Protein AF-A0A416JU35-F1 (afdb_monomer_lite)

Radius of gyration: 21.74 Å; chains: 1; bounding box: 44×46×67 Å

Foldseek 3Di:
DFFDKDWDWDADPVRWIWIWIDTPPDIDIDIDPDDDDDDAAAQCLQAADQADDDPRLLLRLQVLLVVLLCCCVPVHPVSFDPLSVLSVLLCLQLLRYCVQRNNDDPVPDDDDPCSLHHDPSNLVSLLVLCVVLVNVVLNVLSVVCVVPSDSVSSNVSNVVCFWPSCVSSSVSSSVSSNVRRVVHHHDDADPVLNVVLVVQVVVVVVVCVVCVVVVKDKGKHWHDADRPDGDPTFIKIKIWIWDDDDTGTDTDIDMDTDD

Secondary structure (DSSP, 8-state):
----EEEEEEE-TTS-EEEEEEETTEEEEEEES-----------TTB----S-S-HHHHHHHHHHHHHHHHHHHH-GGGS-HHHHHHHGGGG-TTTSTTT---S-GGGPPP-S-TT---HHHHHHHHHHHHHTT-HHHHHHHHHHHHS--HHHHHHHHHHHTBGGGHHHHHHHHHHHHHHHTTSPPP---HHHHHHHHHHHHHHHHHHHHHHHTT--EEEEEE---SSS--SPPPEEEEEEEE--SSB-EEEEEEEE--

Structure (mmCIF, N/CA/C/O backbone):
data_AF-A0A416JU35-F1
#
_entry.id   AF-A0A416JU35-F1
#
loop_
_atom_site.group_PDB
_atom_site.id
_atom_site.type_symbol
_atom_site.label_atom_id
_atom_site.label_alt_id
_atom_site.label_comp_id
_atom_site.label_asym_id
_atom_site.label_entity_id
_atom_site.label_seq_id
_atom_site.pdbx_PDB_ins_code
_atom_site.Cartn_x
_atom_site.Cartn_y
_atom_site.Cartn_z
_atom_site.occupancy
_atom_site.B_iso_or_equiv
_atom_site.auth_seq_id
_atom_site.auth_comp_id
_atom_site.auth_asym_id
_atom_site.auth_atom_id
_atom_site.pdbx_PDB_model_num
ATOM 1 N N . MET A 1 1 ? -3.090 4.104 -46.174 1.00 47.22 1 MET A N 1
ATOM 2 C CA . MET A 1 1 ? -3.342 3.230 -45.007 1.00 47.22 1 MET A CA 1
ATOM 3 C C . MET A 1 1 ? -2.023 3.055 -44.269 1.00 47.22 1 MET A C 1
ATOM 5 O O . MET A 1 1 ? -1.081 2.590 -44.891 1.00 47.22 1 MET A O 1
ATOM 9 N N . ARG A 1 2 ? -1.888 3.491 -43.009 1.00 55.59 2 ARG A N 1
ATOM 10 C CA . ARG A 1 2 ? -0.672 3.193 -42.228 1.00 55.59 2 ARG A CA 1
ATOM 11 C C . ARG A 1 2 ? -0.774 1.739 -41.764 1.00 55.59 2 ARG A C 1
ATOM 13 O O . ARG A 1 2 ? -1.691 1.415 -41.014 1.00 55.59 2 ARG A O 1
ATOM 20 N N . GLY A 1 3 ? 0.096 0.869 -42.277 1.00 62.69 3 GLY A N 1
ATOM 21 C CA . GLY A 1 3 ? 0.156 -0.536 -41.871 1.00 62.69 3 GLY A CA 1
ATOM 22 C C . GLY A 1 3 ? 0.392 -0.655 -40.365 1.00 62.69 3 GLY A C 1
ATOM 23 O O . GLY A 1 3 ? 1.102 0.160 -39.777 1.00 62.69 3 GLY A O 1
ATOM 24 N N . ARG A 1 4 ? -0.237 -1.646 -39.728 1.00 78.00 4 ARG A N 1
ATOM 25 C CA . ARG A 1 4 ? -0.081 -1.912 -38.294 1.00 78.00 4 ARG A CA 1
ATOM 26 C C . ARG A 1 4 ? 1.364 -2.332 -38.021 1.00 78.00 4 ARG A C 1
ATOM 28 O O . ARG A 1 4 ? 1.772 -3.393 -38.484 1.00 78.00 4 ARG A O 1
ATOM 35 N N . THR A 1 5 ? 2.108 -1.525 -37.269 1.00 86.44 5 THR A N 1
ATOM 36 C CA . THR A 1 5 ? 3.457 -1.893 -36.826 1.00 86.44 5 THR A CA 1
ATOM 37 C C . THR A 1 5 ? 3.369 -2.971 -35.745 1.00 86.44 5 THR A C 1
ATOM 39 O O . THR A 1 5 ? 2.560 -2.853 -34.821 1.00 86.44 5 THR A O 1
ATOM 42 N N . ARG A 1 6 ? 4.175 -4.029 -35.857 1.00 88.00 6 ARG A N 1
ATOM 43 C CA . ARG A 1 6 ? 4.347 -5.056 -34.817 1.00 88.00 6 ARG A CA 1
ATOM 44 C C . ARG A 1 6 ? 5.828 -5.185 -34.493 1.00 88.00 6 ARG A C 1
ATOM 46 O O . ARG A 1 6 ? 6.627 -5.279 -35.417 1.00 88.00 6 ARG A O 1
ATOM 53 N N . CYS A 1 7 ? 6.163 -5.218 -33.208 1.00 90.44 7 CYS A N 1
ATOM 54 C CA . CYS A 1 7 ? 7.529 -5.406 -32.731 1.00 90.44 7 CYS A CA 1
ATOM 55 C C . CYS A 1 7 ? 7.601 -6.683 -31.890 1.00 90.44 7 CYS A C 1
ATOM 57 O O . CYS A 1 7 ? 6.716 -6.915 -31.066 1.00 90.44 7 CYS A O 1
ATOM 59 N N . LEU A 1 8 ? 8.645 -7.482 -32.092 1.00 90.19 8 LEU A N 1
ATOM 60 C CA . LEU A 1 8 ? 8.949 -8.683 -31.319 1.00 90.19 8 LEU A CA 1
ATOM 61 C C . LEU A 1 8 ? 10.416 -8.628 -30.898 1.00 90.19 8 LEU A C 1
ATOM 63 O O . LEU A 1 8 ? 11.281 -8.490 -31.757 1.00 90.19 8 LEU A O 1
ATOM 67 N N . LEU A 1 9 ? 10.684 -8.755 -29.600 1.00 89.00 9 LEU A N 1
ATOM 68 C CA . LEU A 1 9 ? 12.019 -9.056 -29.092 1.00 89.00 9 LEU A CA 1
ATOM 69 C C . LEU A 1 9 ? 12.092 -10.569 -28.869 1.00 89.00 9 LEU A C 1
ATOM 71 O O . LEU A 1 9 ? 11.259 -11.117 -28.149 1.00 89.00 9 LEU A O 1
ATOM 75 N N . THR A 1 10 ? 13.039 -11.236 -29.517 1.00 88.56 10 THR A N 1
ATOM 76 C CA . THR A 1 10 ? 13.248 -12.686 -29.415 1.00 88.56 10 THR A CA 1
ATOM 77 C C . THR A 1 10 ? 14.721 -12.985 -29.191 1.00 88.56 10 THR A C 1
ATOM 79 O O . THR A 1 10 ? 15.577 -12.158 -29.498 1.00 88.56 10 THR A O 1
ATOM 82 N N . GLN A 1 11 ? 15.010 -14.177 -28.690 1.00 86.19 11 GLN A N 1
ATOM 83 C CA . GLN A 1 11 ? 16.353 -14.738 -28.638 1.00 86.19 11 GLN A CA 1
ATOM 84 C C . GLN A 1 11 ? 16.405 -15.939 -29.590 1.00 86.19 11 GLN A C 1
ATOM 86 O O . GLN A 1 11 ? 15.441 -16.706 -29.642 1.00 86.19 11 GLN A O 1
ATOM 91 N N . ASP A 1 12 ? 17.456 -16.050 -30.404 1.00 80.81 12 ASP A N 1
ATOM 92 C CA . ASP A 1 12 ? 17.665 -17.209 -31.280 1.00 80.81 12 ASP A CA 1
ATOM 93 C C . ASP A 1 12 ? 18.360 -18.372 -30.544 1.00 80.81 12 ASP A C 1
ATOM 95 O O . ASP A 1 12 ? 18.759 -18.255 -29.386 1.00 80.81 12 ASP A O 1
ATOM 99 N N . GLU A 1 13 ? 18.507 -19.512 -31.225 1.00 77.12 13 GLU A N 1
ATOM 100 C CA . GLU A 1 13 ? 19.155 -20.719 -30.681 1.00 77.12 13 GLU A CA 1
ATOM 101 C C . GLU A 1 13 ? 20.650 -20.529 -30.352 1.00 77.12 13 GLU A C 1
ATOM 103 O O . GLU A 1 13 ? 21.231 -21.362 -29.664 1.00 77.12 13 GLU A O 1
ATOM 108 N N . ASN A 1 14 ? 21.273 -19.442 -30.823 1.00 78.44 14 ASN A N 1
ATOM 109 C CA . ASN A 1 14 ? 22.664 -19.079 -30.538 1.00 78.44 14 ASN A CA 1
ATOM 110 C C . ASN A 1 14 ? 22.756 -17.958 -29.489 1.00 78.44 14 ASN A C 1
ATOM 112 O O . ASN A 1 14 ? 23.745 -17.228 -29.460 1.00 78.44 14 ASN A O 1
ATOM 116 N N . GLU A 1 15 ? 21.707 -17.783 -28.680 1.00 78.06 15 GLU A N 1
ATOM 117 C CA . GLU A 1 15 ? 21.587 -16.755 -27.642 1.00 78.06 15 GLU A CA 1
ATOM 118 C C . GLU A 1 15 ? 21.633 -15.304 -28.150 1.00 78.06 15 GLU A C 1
ATOM 120 O O . GLU A 1 15 ? 21.708 -14.374 -27.346 1.00 78.06 15 GLU A O 1
ATOM 125 N N . ARG A 1 16 ? 21.512 -15.066 -29.464 1.00 82.75 16 ARG A N 1
ATOM 126 C CA . ARG A 1 16 ? 21.512 -13.709 -30.024 1.00 82.75 16 ARG A CA 1
ATOM 127 C C . ARG A 1 16 ? 20.128 -13.098 -29.917 1.00 82.75 16 ARG A C 1
ATOM 129 O O . ARG A 1 16 ? 19.138 -13.671 -30.380 1.00 82.75 16 ARG A O 1
ATOM 136 N N . TYR A 1 17 ? 20.059 -11.896 -29.362 1.00 89.00 17 TYR A N 1
ATOM 137 C CA . TYR A 1 17 ? 18.809 -11.154 -29.273 1.00 89.00 17 TYR A CA 1
ATOM 138 C C . TYR A 1 17 ? 18.512 -10.442 -30.591 1.00 89.00 17 TYR A C 1
ATOM 140 O O . TYR A 1 17 ? 19.392 -9.840 -31.205 1.00 89.00 17 TYR A O 1
ATOM 148 N N . ALA A 1 18 ? 17.253 -10.473 -31.016 1.00 90.75 18 ALA A N 1
ATOM 149 C CA . ALA A 1 18 ? 16.785 -9.780 -32.204 1.00 90.75 18 ALA A CA 1
ATOM 150 C C . ALA A 1 18 ? 15.495 -9.005 -31.919 1.00 90.75 18 ALA A C 1
ATOM 152 O O . ALA A 1 18 ? 14.523 -9.560 -31.404 1.00 90.75 18 ALA A O 1
ATOM 153 N N . LEU A 1 19 ? 15.467 -7.727 -32.302 1.00 92.62 19 LEU A N 1
ATOM 154 C CA . LEU A 1 19 ? 14.247 -6.929 -32.397 1.00 92.62 19 LEU A CA 1
ATOM 155 C C . LEU A 1 19 ? 13.764 -6.949 -33.846 1.00 92.62 19 LEU A C 1
ATOM 157 O O . LEU A 1 19 ? 14.407 -6.387 -34.733 1.00 92.62 19 LEU A O 1
ATOM 161 N N . ILE A 1 20 ? 12.615 -7.577 -34.075 1.00 92.38 20 ILE A N 1
ATOM 162 C CA . ILE A 1 20 ? 11.976 -7.683 -35.386 1.00 92.38 20 ILE A CA 1
ATOM 163 C C . ILE A 1 20 ? 10.798 -6.712 -35.431 1.00 92.38 20 ILE A C 1
ATOM 165 O O . ILE A 1 20 ? 9.868 -6.808 -34.628 1.00 92.38 20 ILE A O 1
ATOM 169 N N . VAL A 1 21 ? 10.824 -5.784 -36.385 1.00 93.75 21 VAL A N 1
ATOM 170 C CA . VAL A 1 21 ? 9.780 -4.783 -36.615 1.00 93.75 21 VAL A CA 1
ATOM 171 C C . VAL A 1 21 ? 9.140 -5.024 -37.978 1.00 93.75 21 VAL A C 1
ATOM 173 O O . VAL A 1 21 ? 9.779 -4.869 -39.016 1.00 93.75 21 VAL A O 1
ATOM 176 N N . HIS A 1 22 ? 7.854 -5.370 -37.975 1.00 92.12 22 HIS A N 1
ATOM 177 C CA . HIS A 1 22 ? 7.034 -5.506 -39.177 1.00 92.12 22 HIS A CA 1
ATOM 178 C C . HIS A 1 22 ? 6.201 -4.244 -39.400 1.00 92.12 22 HIS A C 1
ATOM 180 O O . HIS A 1 22 ? 5.503 -3.801 -38.484 1.00 92.12 22 HIS A O 1
ATOM 186 N N . GLN A 1 23 ? 6.199 -3.709 -40.623 1.00 90.69 23 GLN A N 1
ATOM 187 C CA . GLN A 1 23 ? 5.311 -2.626 -41.046 1.00 90.69 23 GLN A CA 1
ATOM 188 C C . GLN A 1 23 ? 4.766 -2.896 -42.456 1.00 90.69 23 GLN A C 1
ATOM 190 O O . GLN A 1 23 ? 5.396 -2.568 -43.458 1.00 90.69 23 GLN A O 1
ATOM 195 N N . GLY A 1 24 ? 3.562 -3.474 -42.533 1.00 87.62 24 GLY A N 1
ATOM 196 C CA . GLY A 1 24 ? 3.029 -3.982 -43.803 1.00 87.62 24 GLY A CA 1
ATOM 197 C C . GLY A 1 24 ? 3.897 -5.133 -44.313 1.00 87.62 24 GLY A C 1
ATOM 198 O O . GLY A 1 24 ? 4.164 -6.061 -43.553 1.00 87.62 24 GLY A O 1
ATOM 199 N N . ASP A 1 25 ? 4.366 -5.029 -45.554 1.00 89.06 25 ASP A N 1
ATOM 200 C CA . ASP A 1 25 ? 5.250 -6.022 -46.181 1.00 89.06 25 ASP A CA 1
ATOM 201 C C . ASP A 1 25 ? 6.742 -5.782 -45.874 1.00 89.06 25 ASP A C 1
ATOM 203 O O . ASP A 1 25 ? 7.595 -6.590 -46.238 1.00 89.06 25 ASP A O 1
ATOM 207 N N . SER A 1 26 ? 7.074 -4.684 -45.187 1.00 90.31 26 SER A N 1
ATOM 208 C CA . SER A 1 26 ? 8.447 -4.356 -44.796 1.00 90.31 26 SER A CA 1
ATOM 209 C C . SER A 1 26 ? 8.812 -4.987 -43.453 1.00 90.31 26 SER A C 1
ATOM 211 O O . SER A 1 26 ? 8.037 -4.917 -42.493 1.00 90.31 26 SER A O 1
ATOM 213 N N . VAL A 1 27 ? 10.027 -5.534 -43.364 1.00 92.44 27 VAL A N 1
ATOM 214 C CA . VAL A 1 27 ? 10.602 -6.103 -42.136 1.00 92.44 27 VAL A CA 1
ATOM 215 C C . VAL A 1 27 ? 11.971 -5.487 -41.877 1.00 92.44 27 VAL A C 1
ATOM 217 O O . VAL A 1 27 ? 12.811 -5.439 -42.773 1.00 92.44 27 VAL A O 1
ATOM 220 N N . VAL A 1 28 ? 12.194 -5.029 -40.646 1.00 93.75 28 VAL A N 1
ATOM 221 C CA . VAL A 1 28 ? 13.505 -4.608 -40.143 1.00 93.75 28 VAL A CA 1
ATOM 222 C C . VAL A 1 28 ? 13.868 -5.502 -38.969 1.00 93.75 28 VAL A C 1
ATOM 224 O O . VAL A 1 28 ? 13.092 -5.611 -38.022 1.00 93.75 28 VAL A O 1
ATOM 227 N N . THR A 1 29 ? 15.052 -6.104 -39.015 1.00 92.00 29 THR A N 1
ATOM 228 C CA . THR A 1 29 ? 15.591 -6.910 -37.917 1.00 92.00 29 THR A CA 1
ATOM 229 C C . THR A 1 29 ? 16.872 -6.265 -37.414 1.00 92.00 29 THR A C 1
ATOM 231 O O . THR A 1 29 ? 17.808 -6.065 -38.186 1.00 92.00 29 THR A O 1
ATOM 234 N N . LEU A 1 30 ? 16.909 -5.941 -36.124 1.00 91.31 30 LEU A N 1
ATOM 235 C CA . LEU A 1 30 ? 18.108 -5.491 -35.425 1.00 91.31 30 LEU A CA 1
ATOM 236 C C . LEU A 1 30 ? 18.600 -6.631 -34.544 1.00 91.31 30 LEU A C 1
ATOM 238 O O . LEU A 1 30 ? 17.848 -7.100 -33.694 1.00 91.31 30 LEU A O 1
ATOM 242 N N . PHE A 1 31 ? 19.838 -7.067 -34.750 1.00 90.00 31 PHE A N 1
ATOM 243 C CA . PHE A 1 31 ? 20.500 -8.024 -33.869 1.00 90.00 31 PHE A CA 1
ATOM 244 C C . PHE A 1 31 ? 21.311 -7.267 -32.822 1.00 90.00 31 PHE A C 1
ATOM 246 O O . PHE A 1 31 ? 21.966 -6.276 -33.147 1.00 90.00 31 PHE A O 1
ATOM 253 N N . PHE A 1 32 ? 21.273 -7.747 -31.587 1.00 88.56 32 PHE A N 1
ATOM 254 C CA . PHE A 1 32 ? 22.077 -7.235 -30.488 1.00 88.56 32 PHE A CA 1
ATOM 255 C C . PHE A 1 32 ? 23.124 -8.278 -30.119 1.00 88.56 32 PHE A C 1
ATOM 257 O O . PHE A 1 32 ? 22.817 -9.469 -30.045 1.00 88.56 32 PHE A O 1
ATOM 264 N N . GLU A 1 33 ? 24.354 -7.820 -29.900 1.00 84.25 33 GLU A N 1
ATOM 265 C CA . GLU A 1 33 ? 25.428 -8.665 -29.368 1.00 84.25 33 GLU A CA 1
ATOM 266 C C . GLU A 1 33 ? 25.158 -9.032 -27.906 1.00 84.25 33 GLU A C 1
ATOM 268 O O . GLU A 1 33 ? 25.381 -10.170 -27.513 1.00 84.25 33 GLU A O 1
ATOM 273 N N . ASP A 1 34 ? 24.626 -8.082 -27.132 1.00 82.75 34 ASP A N 1
ATOM 274 C CA . ASP A 1 34 ? 24.254 -8.260 -25.732 1.00 82.75 34 ASP A CA 1
ATOM 275 C C . ASP A 1 34 ? 23.006 -7.427 -25.402 1.00 82.75 34 ASP A C 1
ATOM 277 O O . ASP A 1 34 ? 22.752 -6.382 -26.016 1.00 82.75 34 ASP A O 1
ATOM 281 N N . LEU A 1 35 ? 22.216 -7.898 -24.439 1.00 84.88 35 LEU A N 1
ATOM 282 C CA . LEU A 1 35 ? 21.027 -7.221 -23.940 1.00 84.88 35 LEU A CA 1
ATOM 283 C C . LEU A 1 35 ? 20.957 -7.355 -22.420 1.00 84.88 35 LEU A C 1
ATOM 285 O O . LEU A 1 35 ? 20.688 -8.426 -21.879 1.00 84.88 35 LEU A O 1
ATOM 289 N N . THR A 1 36 ? 21.117 -6.226 -21.735 1.00 81.88 36 THR A N 1
ATOM 290 C CA . THR A 1 36 ? 21.027 -6.155 -20.275 1.00 81.88 36 THR A CA 1
ATOM 291 C C . THR A 1 36 ? 19.672 -5.604 -19.857 1.00 81.88 36 THR A C 1
ATOM 293 O O . THR A 1 36 ? 19.262 -4.527 -20.293 1.00 81.88 36 THR A O 1
ATOM 296 N N . LEU A 1 37 ? 18.977 -6.324 -18.974 1.00 81.56 37 LEU A N 1
ATOM 297 C CA . LEU A 1 37 ? 17.779 -5.809 -18.318 1.00 81.56 37 LEU A CA 1
ATOM 298 C C . LEU A 1 37 ? 18.177 -4.903 -17.148 1.00 81.56 37 LEU A C 1
ATOM 300 O O . LEU A 1 37 ? 18.717 -5.370 -16.146 1.00 81.56 37 LEU A O 1
ATOM 304 N N . GLU A 1 38 ? 17.842 -3.621 -17.246 1.00 84.56 38 GLU A N 1
ATOM 305 C CA . GLU A 1 38 ? 17.979 -2.664 -16.149 1.00 84.56 38 GLU A CA 1
ATOM 306 C C . GLU A 1 38 ? 16.610 -2.361 -15.535 1.00 84.56 38 GLU A C 1
ATOM 308 O O . GLU A 1 38 ? 15.725 -1.790 -16.175 1.00 84.56 38 GLU A O 1
ATOM 313 N N . ASN A 1 39 ? 16.432 -2.742 -14.269 1.00 85.81 39 ASN A N 1
ATOM 314 C CA . ASN A 1 39 ? 15.211 -2.465 -13.520 1.00 85.81 39 ASN A CA 1
ATOM 315 C C . ASN A 1 39 ? 15.411 -1.263 -12.592 1.00 85.81 39 ASN A C 1
ATOM 317 O O . ASN A 1 39 ? 16.288 -1.268 -11.727 1.00 85.81 39 ASN A O 1
ATOM 321 N N . HIS A 1 40 ? 14.540 -0.262 -12.716 1.00 87.94 40 HIS A N 1
ATOM 322 C CA . HIS A 1 40 ? 14.505 0.890 -11.818 1.00 87.94 40 HIS A CA 1
ATOM 323 C C . HIS A 1 40 ? 13.287 0.811 -10.900 1.00 87.94 40 HIS A C 1
ATOM 325 O O . HIS A 1 40 ? 12.143 0.937 -11.337 1.00 87.94 40 HIS A O 1
ATOM 331 N N . TYR A 1 41 ? 13.541 0.627 -9.607 1.00 91.12 41 TYR A N 1
ATOM 332 C CA . TYR A 1 41 ? 12.507 0.612 -8.577 1.00 91.12 41 TYR A CA 1
ATOM 333 C C . TYR A 1 41 ? 12.431 1.967 -7.884 1.00 91.12 41 TYR A C 1
ATOM 335 O O . TYR A 1 41 ? 13.451 2.610 -7.635 1.00 91.12 41 TYR A O 1
ATOM 343 N N . TYR A 1 42 ? 11.215 2.383 -7.545 1.00 92.00 42 TYR A N 1
ATOM 344 C CA . TYR A 1 42 ? 10.956 3.681 -6.936 1.00 92.00 42 TYR A CA 1
ATOM 345 C C . TYR A 1 42 ? 10.117 3.541 -5.678 1.00 92.00 42 TYR A C 1
ATOM 347 O O . TYR A 1 42 ? 9.347 2.591 -5.534 1.00 92.00 42 TYR A O 1
ATOM 355 N N . ASP A 1 43 ? 10.248 4.526 -4.793 1.00 93.25 43 ASP A N 1
ATOM 356 C CA . ASP A 1 43 ? 9.482 4.588 -3.560 1.00 93.25 43 ASP A CA 1
ATOM 357 C C . ASP A 1 43 ? 7.978 4.701 -3.852 1.00 93.25 43 ASP A C 1
ATOM 359 O O . ASP A 1 43 ? 7.479 5.750 -4.279 1.00 93.25 43 ASP A O 1
ATOM 363 N N . TYR A 1 44 ? 7.257 3.613 -3.581 1.00 92.00 44 TYR A N 1
ATOM 364 C CA . TYR A 1 44 ? 5.810 3.504 -3.736 1.00 92.00 44 TYR A CA 1
ATOM 365 C C . TYR A 1 44 ? 5.045 3.858 -2.450 1.00 92.00 44 TYR A C 1
ATOM 367 O O . TYR A 1 44 ? 3.813 3.828 -2.425 1.00 92.00 44 TYR A O 1
ATOM 375 N N . SER A 1 45 ? 5.742 4.195 -1.361 1.00 88.19 45 SER A N 1
ATOM 376 C CA . SER A 1 45 ? 5.140 4.363 -0.037 1.00 88.19 45 SER A CA 1
ATOM 377 C C . SER A 1 45 ? 4.103 5.482 0.027 1.00 88.19 45 SER A C 1
ATOM 379 O O . SER A 1 45 ? 3.116 5.362 0.761 1.00 88.19 45 SER A O 1
ATOM 381 N N . GLN A 1 46 ? 4.322 6.536 -0.761 1.00 90.38 46 GLN A N 1
ATOM 382 C CA . GLN A 1 46 ? 3.446 7.697 -0.888 1.00 90.38 46 GLN A CA 1
ATOM 383 C C . GLN A 1 46 ? 2.615 7.677 -2.172 1.00 90.38 46 GLN A C 1
ATOM 385 O O . GLN A 1 46 ? 1.904 8.638 -2.437 1.00 90.38 46 GLN A O 1
ATOM 390 N N . ILE A 1 47 ? 2.663 6.609 -2.968 1.00 91.00 47 ILE A N 1
ATOM 391 C CA . ILE A 1 47 ? 1.810 6.505 -4.152 1.00 91.00 47 ILE A CA 1
ATOM 392 C C . ILE A 1 47 ? 0.378 6.210 -3.708 1.00 91.00 47 ILE A C 1
ATOM 394 O O . ILE A 1 47 ? 0.141 5.324 -2.878 1.00 91.00 47 ILE A O 1
ATOM 398 N N . GLY A 1 48 ? -0.588 6.945 -4.258 1.00 89.44 48 GLY A N 1
ATOM 399 C CA . GLY A 1 48 ? -1.991 6.662 -3.991 1.00 89.44 48 GLY A CA 1
ATOM 400 C C . GLY A 1 48 ? -2.973 7.290 -4.970 1.00 89.44 48 GLY A C 1
ATOM 401 O O . GLY A 1 48 ? -2.885 8.477 -5.260 1.00 89.44 48 GLY A O 1
ATOM 402 N N . HIS A 1 49 ? -3.949 6.489 -5.412 1.00 88.38 49 HIS A N 1
ATOM 403 C CA . HIS A 1 49 ? -5.013 6.898 -6.336 1.00 88.38 49 HIS A CA 1
ATOM 404 C C . HIS A 1 49 ? -6.382 6.791 -5.667 1.00 88.38 49 HIS A C 1
ATOM 406 O O . HIS A 1 49 ? -6.695 5.803 -5.000 1.00 88.38 49 HIS A O 1
ATOM 412 N N . PHE A 1 50 ? -7.249 7.778 -5.883 1.00 91.25 50 PHE A N 1
ATOM 413 C CA . PHE A 1 50 ? -8.552 7.882 -5.210 1.00 91.25 50 PHE A CA 1
ATOM 414 C C . PHE A 1 50 ? -9.738 7.646 -6.156 1.00 91.25 50 PHE A C 1
ATOM 416 O O . PHE A 1 50 ? -10.742 8.359 -6.106 1.00 91.25 50 PHE A O 1
ATOM 423 N N . TRP A 1 51 ? -9.633 6.634 -7.023 1.00 89.75 51 TRP A N 1
ATOM 424 C CA . TRP A 1 51 ? -10.652 6.319 -8.037 1.00 89.75 51 TRP A CA 1
ATOM 425 C C . TRP A 1 51 ? -11.958 5.772 -7.449 1.00 89.75 51 TRP A C 1
ATOM 427 O O . TRP A 1 51 ? -13.027 5.947 -8.030 1.00 89.75 51 TRP A O 1
ATOM 437 N N . MET A 1 52 ? -11.885 5.128 -6.284 1.00 93.12 52 MET A N 1
ATOM 438 C CA . MET A 1 52 ? -13.029 4.520 -5.606 1.00 93.12 52 MET A CA 1
ATOM 439 C C . MET A 1 52 ? -13.320 5.254 -4.293 1.00 93.12 52 MET A C 1
ATOM 441 O O . MET A 1 52 ? -12.414 5.519 -3.505 1.00 93.12 52 MET A O 1
ATOM 445 N N . LYS A 1 53 ? -14.596 5.569 -4.038 1.00 91.12 53 LYS A N 1
ATOM 446 C CA . LYS A 1 53 ? -15.022 6.305 -2.836 1.00 91.12 53 LYS A CA 1
ATOM 447 C C . LYS A 1 53 ? -15.186 5.398 -1.613 1.00 91.12 53 LYS A C 1
ATOM 449 O O . LYS A 1 53 ? -15.565 4.226 -1.720 1.00 91.12 53 LYS A O 1
ATOM 454 N N . GLY A 1 54 ? -14.959 5.990 -0.443 1.00 91.25 54 GLY A N 1
ATOM 455 C CA . GLY A 1 54 ? -15.150 5.385 0.867 1.00 91.25 54 GLY A CA 1
ATOM 456 C C . GLY A 1 54 ? -14.010 4.456 1.266 1.00 91.25 54 GLY A C 1
ATOM 457 O O . GLY A 1 54 ? -13.590 3.593 0.493 1.00 91.25 54 GLY A O 1
ATOM 458 N N . TYR A 1 55 ? -13.565 4.597 2.514 1.00 92.06 55 TYR A N 1
ATOM 459 C CA . TYR A 1 55 ? -12.484 3.802 3.105 1.00 92.06 55 TYR A CA 1
ATOM 460 C C . TYR A 1 55 ? -11.166 3.916 2.341 1.00 92.06 55 TYR A C 1
ATOM 462 O O . TYR A 1 55 ? -10.418 2.949 2.201 1.00 92.06 55 TYR A O 1
ATOM 470 N N . GLU A 1 56 ? -10.893 5.122 1.861 1.00 94.19 56 GLU A N 1
ATOM 471 C CA . GLU A 1 56 ? -9.789 5.471 0.983 1.00 94.19 56 GLU A CA 1
ATOM 472 C C . GLU A 1 56 ? -8.458 4.941 1.525 1.00 94.19 56 GLU A C 1
ATOM 474 O O . GLU A 1 56 ? -7.702 4.338 0.779 1.00 94.19 56 GLU A O 1
ATOM 479 N N . TYR A 1 57 ? -8.218 5.046 2.833 1.00 94.44 57 TYR A N 1
ATOM 480 C CA . TYR A 1 57 ? -7.005 4.538 3.481 1.00 94.44 57 TYR A CA 1
ATOM 481 C C . TYR A 1 57 ? -6.818 3.012 3.373 1.00 94.44 57 TYR A C 1
ATOM 483 O O . TYR A 1 57 ? -5.686 2.559 3.237 1.00 94.44 57 TYR A O 1
ATOM 491 N N . LEU A 1 58 ? -7.891 2.206 3.412 1.00 97.00 58 LEU A N 1
ATOM 492 C CA . LEU A 1 58 ? -7.784 0.752 3.200 1.00 97.00 58 LEU A CA 1
ATOM 493 C C . LEU A 1 58 ? -7.625 0.415 1.723 1.00 97.00 58 LEU A C 1
ATOM 495 O O . LEU A 1 58 ? -6.890 -0.506 1.392 1.00 97.00 58 LEU A O 1
ATOM 499 N N . ARG A 1 59 ? -8.261 1.185 0.836 1.00 96.50 59 ARG A N 1
ATOM 500 C CA . ARG A 1 59 ? -8.044 1.044 -0.607 1.00 96.50 59 ARG A CA 1
ATOM 501 C C . ARG A 1 59 ? -6.615 1.411 -0.996 1.00 96.50 59 ARG A C 1
ATOM 503 O O . ARG A 1 59 ? -6.041 0.739 -1.832 1.00 96.50 59 ARG A O 1
ATOM 510 N N . GLN A 1 60 ? -5.998 2.401 -0.347 1.00 95.81 60 GLN A N 1
ATOM 511 C CA . GLN A 1 60 ? -4.580 2.692 -0.572 1.00 95.81 60 GLN A CA 1
ATOM 512 C C . GLN A 1 60 ? -3.666 1.547 -0.127 1.00 95.81 60 GLN A C 1
ATOM 514 O O . GLN A 1 60 ? -2.630 1.328 -0.749 1.00 95.81 60 GLN A O 1
ATOM 519 N N . LEU A 1 61 ? -4.024 0.824 0.939 1.00 96.62 61 LEU A N 1
ATOM 520 C CA . LEU A 1 61 ? -3.299 -0.384 1.331 1.00 96.62 61 LEU A CA 1
ATOM 521 C C . LEU A 1 61 ? -3.469 -1.488 0.290 1.00 96.62 61 LEU A C 1
ATOM 523 O O . LEU A 1 61 ? -2.470 -2.057 -0.131 1.00 96.62 61 LEU A O 1
ATOM 527 N N . GLU A 1 62 ? -4.703 -1.745 -0.153 1.00 96.88 62 GLU A N 1
ATOM 528 C CA . GLU A 1 62 ? -4.980 -2.720 -1.215 1.00 96.88 62 GLU A CA 1
ATOM 529 C C . GLU A 1 62 ? -4.206 -2.391 -2.492 1.00 96.88 62 GLU A C 1
ATOM 531 O O . GLU A 1 62 ? -3.539 -3.263 -3.035 1.00 96.88 62 GLU A O 1
ATOM 536 N N . TYR A 1 63 ? -4.198 -1.122 -2.901 1.00 95.69 63 TYR A N 1
ATOM 537 C CA . TYR A 1 63 ? -3.469 -0.653 -4.073 1.00 95.69 63 TYR A CA 1
ATOM 538 C C . TYR A 1 63 ? -1.958 -0.889 -3.964 1.00 95.69 63 TYR A C 1
ATOM 540 O O . TYR A 1 63 ? -1.343 -1.444 -4.871 1.00 95.69 63 TYR A O 1
ATOM 548 N N . ARG A 1 64 ? -1.345 -0.512 -2.835 1.00 95.75 64 ARG A N 1
ATOM 549 C CA . ARG A 1 64 ? 0.099 -0.700 -2.610 1.00 95.75 64 ARG A CA 1
ATOM 550 C C . ARG A 1 64 ? 0.475 -2.183 -2.515 1.00 95.75 64 ARG A C 1
ATOM 552 O O . ARG A 1 64 ? 1.521 -2.576 -3.018 1.00 95.75 64 ARG A O 1
ATOM 559 N N . ILE A 1 65 ? -0.377 -3.011 -1.912 1.00 96.81 65 ILE A N 1
ATOM 560 C CA . ILE A 1 65 ? -0.197 -4.470 -1.865 1.00 96.81 65 ILE A CA 1
ATOM 561 C C . ILE A 1 65 ? -0.336 -5.077 -3.270 1.00 96.81 65 ILE A C 1
ATOM 563 O O . ILE A 1 65 ? 0.461 -5.933 -3.642 1.00 96.81 65 ILE A O 1
ATOM 567 N N . ALA A 1 66 ? -1.294 -4.605 -4.072 1.00 94.44 66 ALA A N 1
ATOM 568 C CA . ALA A 1 66 ? -1.458 -5.022 -5.460 1.00 94.44 66 ALA A CA 1
ATOM 569 C C . ALA A 1 66 ? -0.227 -4.670 -6.311 1.00 94.44 66 ALA A C 1
ATOM 571 O O . ALA A 1 66 ? 0.216 -5.523 -7.070 1.00 94.44 66 ALA A O 1
ATOM 572 N N . ILE A 1 67 ? 0.373 -3.485 -6.123 1.00 93.00 67 ILE A N 1
ATOM 573 C CA . ILE A 1 67 ? 1.648 -3.111 -6.765 1.00 93.00 67 ILE A CA 1
ATOM 574 C C . ILE A 1 67 ? 2.762 -4.096 -6.398 1.00 93.00 67 ILE A C 1
ATOM 576 O O . ILE A 1 67 ? 3.504 -4.523 -7.276 1.00 93.00 67 ILE A O 1
ATOM 580 N N . LEU A 1 68 ? 2.892 -4.463 -5.119 1.00 95.06 68 LEU A N 1
ATOM 581 C CA . LEU A 1 68 ? 3.918 -5.416 -4.681 1.00 95.06 68 LEU A CA 1
ATOM 582 C C . LEU A 1 68 ? 3.722 -6.807 -5.278 1.00 95.06 68 LEU A C 1
ATOM 584 O O . LEU A 1 68 ? 4.688 -7.437 -5.700 1.00 95.06 68 LEU A O 1
ATOM 588 N N . ARG A 1 69 ? 2.473 -7.267 -5.334 1.00 95.19 69 ARG A N 1
ATOM 589 C CA . ARG A 1 69 ? 2.120 -8.531 -5.977 1.00 95.19 69 ARG A CA 1
ATOM 590 C C . ARG A 1 69 ? 2.402 -8.480 -7.476 1.00 95.19 69 ARG A C 1
ATOM 592 O O . ARG A 1 69 ? 3.035 -9.390 -7.979 1.00 95.19 69 ARG A O 1
ATOM 599 N N . ASP A 1 70 ? 2.025 -7.410 -8.174 1.00 94.00 70 ASP A N 1
ATOM 600 C CA . ASP A 1 70 ? 2.314 -7.255 -9.607 1.00 94.00 70 ASP A CA 1
ATOM 601 C C . ASP A 1 70 ? 3.832 -7.211 -9.863 1.00 94.00 70 ASP A C 1
ATOM 603 O O . ASP A 1 70 ? 4.333 -7.852 -10.783 1.00 94.00 70 ASP A O 1
ATOM 607 N N . LYS A 1 71 ? 4.586 -6.497 -9.019 1.00 93.62 71 LYS A N 1
ATOM 608 C CA . LYS A 1 71 ? 6.053 -6.469 -9.065 1.00 93.62 71 LYS A CA 1
ATOM 609 C C . LYS A 1 71 ? 6.632 -7.882 -8.942 1.00 93.62 71 LYS A C 1
ATOM 611 O O . LYS A 1 71 ? 7.473 -8.255 -9.753 1.00 93.62 71 LYS A O 1
ATOM 616 N N . LEU A 1 72 ? 6.151 -8.669 -7.981 1.00 94.25 72 LEU A N 1
ATOM 617 C CA . LEU A 1 72 ? 6.580 -10.052 -7.782 1.00 94.25 72 LEU A CA 1
ATOM 618 C C . LEU A 1 72 ? 6.199 -10.960 -8.964 1.00 94.25 72 LEU A C 1
ATOM 620 O O . LEU A 1 72 ? 7.062 -11.660 -9.485 1.00 94.25 72 LEU A O 1
ATOM 624 N N . ASP A 1 73 ? 4.942 -10.912 -9.408 1.00 93.50 73 ASP A N 1
ATOM 625 C CA . ASP A 1 73 ? 4.403 -11.779 -10.463 1.00 93.50 73 ASP A CA 1
ATOM 626 C C . ASP A 1 73 ? 5.070 -11.514 -11.825 1.00 93.50 73 ASP A C 1
ATOM 628 O O . ASP A 1 73 ? 5.328 -12.452 -12.578 1.00 93.50 73 ASP A O 1
ATOM 632 N N . TYR A 1 74 ? 5.358 -10.247 -12.153 1.00 92.00 74 TYR A N 1
ATOM 633 C CA . TYR A 1 74 ? 5.896 -9.872 -13.466 1.00 92.00 74 TYR A CA 1
ATOM 634 C C . TYR A 1 74 ? 7.420 -9.741 -13.513 1.00 92.00 74 TYR A C 1
ATOM 636 O O . TYR A 1 74 ? 8.002 -9.979 -14.570 1.00 92.00 74 TYR A O 1
ATOM 644 N N . LEU A 1 75 ? 8.073 -9.338 -12.417 1.00 92.38 75 LEU A N 1
ATOM 645 C CA . LEU A 1 75 ? 9.529 -9.113 -12.382 1.00 92.38 75 LEU A CA 1
ATOM 646 C C . LEU A 1 75 ? 10.289 -10.191 -11.592 1.00 92.38 75 LEU A C 1
ATOM 648 O O . LEU A 1 75 ? 11.520 -10.214 -11.623 1.00 92.38 75 LEU A O 1
ATOM 652 N N . GLY A 1 76 ? 9.579 -11.084 -10.898 1.00 92.25 76 GLY A N 1
ATOM 653 C CA . GLY A 1 76 ? 10.148 -12.192 -10.136 1.00 92.25 76 GLY A CA 1
ATOM 654 C C . GLY A 1 76 ? 10.660 -11.808 -8.744 1.00 92.25 76 GLY A C 1
ATOM 655 O O . GLY A 1 76 ? 10.777 -10.635 -8.384 1.00 92.25 76 GLY A O 1
ATOM 656 N N . GLU A 1 77 ? 11.000 -12.821 -7.944 1.00 92.50 77 GLU A N 1
ATOM 657 C CA . GLU A 1 77 ? 11.389 -12.683 -6.528 1.00 92.50 77 GLU A CA 1
ATOM 658 C C . GLU A 1 77 ? 12.593 -11.762 -6.302 1.00 92.50 77 GLU A C 1
ATOM 660 O O . GLU A 1 77 ? 12.600 -10.984 -5.348 1.00 92.50 77 GLU A O 1
ATOM 665 N N . ASN A 1 78 ? 13.568 -11.783 -7.217 1.00 91.56 78 ASN A N 1
ATOM 666 C CA . ASN A 1 78 ? 14.783 -10.962 -7.146 1.00 91.56 78 ASN A CA 1
ATOM 667 C C . ASN A 1 78 ? 14.509 -9.453 -7.260 1.00 91.56 78 ASN A C 1
ATOM 669 O O . ASN A 1 78 ? 15.387 -8.643 -6.960 1.00 91.56 78 ASN A O 1
ATOM 673 N N . SER A 1 79 ? 13.307 -9.058 -7.691 1.00 92.12 79 SER A N 1
ATOM 674 C CA . SER A 1 79 ? 12.895 -7.654 -7.719 1.00 92.12 79 SER A CA 1
ATOM 675 C C . SER A 1 79 ? 12.463 -7.132 -6.344 1.00 92.12 79 SER A C 1
ATOM 677 O O . SER A 1 79 ? 12.510 -5.921 -6.102 1.00 92.12 79 SER A O 1
ATOM 679 N N . CYS A 1 80 ? 12.068 -8.024 -5.432 1.00 94.62 80 CYS A N 1
ATOM 680 C CA . CYS A 1 80 ? 11.486 -7.694 -4.136 1.00 94.62 80 CYS A CA 1
ATOM 681 C C . CYS A 1 80 ? 12.453 -8.003 -2.992 1.00 94.62 80 CYS A C 1
ATOM 683 O O . CYS A 1 80 ? 13.046 -9.078 -2.927 1.00 94.62 80 CYS A O 1
ATOM 685 N N . ASN A 1 81 ? 12.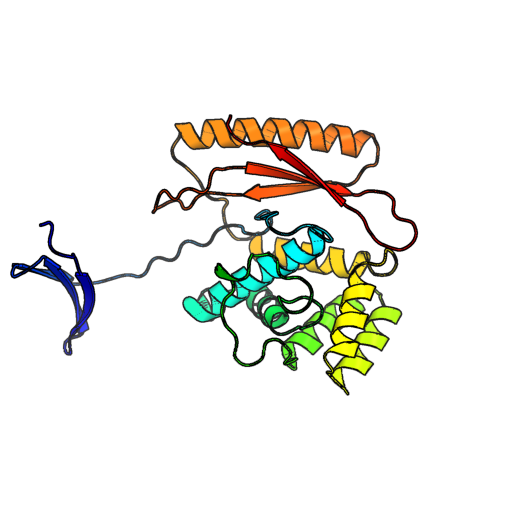558 -7.090 -2.025 1.00 94.75 81 ASN A N 1
ATOM 686 C CA . ASN A 1 81 ? 13.225 -7.406 -0.763 1.00 94.75 81 ASN A CA 1
ATOM 687 C C . ASN A 1 81 ? 12.353 -8.322 0.119 1.00 94.75 81 ASN A C 1
ATOM 689 O O . ASN A 1 81 ? 11.147 -8.441 -0.089 1.00 94.75 81 ASN A O 1
ATOM 693 N N . ALA A 1 82 ? 12.946 -8.940 1.145 1.00 95.00 82 ALA A N 1
ATOM 694 C CA . ALA A 1 82 ? 12.247 -9.909 1.996 1.00 95.00 82 ALA A CA 1
ATOM 695 C C . ALA A 1 82 ? 10.950 -9.361 2.630 1.00 95.00 82 ALA A C 1
ATOM 697 O O . ALA A 1 82 ? 9.955 -10.077 2.714 1.00 95.00 82 ALA A O 1
ATOM 698 N N . ASN A 1 83 ? 10.927 -8.081 3.028 1.00 96.06 83 ASN A N 1
ATOM 699 C CA . ASN A 1 83 ? 9.715 -7.475 3.587 1.00 96.06 83 ASN A CA 1
ATOM 700 C C . ASN A 1 83 ? 8.642 -7.263 2.510 1.00 96.06 83 ASN A C 1
ATOM 702 O O . ASN A 1 83 ? 7.458 -7.406 2.794 1.00 96.06 83 ASN A O 1
ATOM 706 N N . GLU A 1 84 ? 9.035 -6.899 1.287 1.00 96.94 84 GLU A N 1
ATOM 707 C CA . GLU A 1 84 ? 8.097 -6.771 0.169 1.00 96.94 84 GLU A CA 1
ATOM 708 C C . GLU A 1 84 ? 7.475 -8.112 -0.197 1.00 96.94 84 GLU A C 1
ATOM 710 O O . GLU A 1 84 ? 6.267 -8.156 -0.388 1.00 96.94 84 GLU A O 1
ATOM 715 N N . GLN A 1 85 ? 8.258 -9.194 -0.240 1.00 96.06 85 GLN A N 1
ATOM 716 C CA . GLN A 1 85 ? 7.738 -10.538 -0.516 1.00 96.06 85 GLN A CA 1
ATOM 717 C C . GLN A 1 85 ? 6.716 -10.964 0.549 1.00 96.06 85 GLN A C 1
ATOM 719 O O . GLN A 1 85 ? 5.614 -11.403 0.219 1.00 96.06 85 GLN A O 1
ATOM 724 N N . GLU A 1 86 ? 7.031 -10.745 1.831 1.00 97.00 86 GLU A N 1
ATOM 725 C CA . GLU A 1 86 ? 6.100 -11.016 2.930 1.00 97.00 86 GLU A CA 1
ATOM 726 C C . GLU A 1 86 ? 4.805 -10.197 2.782 1.00 97.00 86 GLU A C 1
ATOM 728 O O . GLU A 1 86 ? 3.703 -10.738 2.878 1.00 97.00 86 GLU A O 1
ATOM 733 N N . LEU A 1 87 ? 4.910 -8.895 2.501 1.00 98.06 87 LEU A N 1
ATOM 734 C CA . LEU A 1 87 ? 3.752 -8.008 2.354 1.00 98.06 87 LEU A CA 1
ATOM 735 C C . LEU A 1 87 ? 2.955 -8.263 1.064 1.00 98.06 87 LEU A C 1
ATOM 737 O O . LEU A 1 87 ? 1.739 -8.074 1.075 1.00 98.06 87 LEU A O 1
ATOM 741 N N . ALA A 1 88 ? 3.598 -8.710 -0.018 1.00 97.44 88 ALA A N 1
ATOM 742 C CA . ALA A 1 88 ? 2.954 -9.056 -1.286 1.00 97.44 88 ALA A CA 1
ATOM 743 C C . ALA A 1 88 ? 1.969 -10.220 -1.117 1.00 97.44 88 ALA A C 1
ATOM 745 O O . ALA A 1 88 ? 0.901 -10.210 -1.730 1.00 97.44 88 ALA A O 1
ATOM 746 N N . SER A 1 89 ? 2.268 -11.164 -0.213 1.00 97.44 89 SER A N 1
ATOM 747 C CA . SER A 1 89 ? 1.360 -12.274 0.114 1.00 97.44 89 SER A CA 1
ATOM 748 C C . SER A 1 89 ? -0.030 -11.797 0.554 1.00 97.44 89 SER A C 1
ATOM 750 O O . SER A 1 89 ? -1.025 -12.476 0.307 1.00 97.44 89 SER A O 1
ATOM 752 N N . LEU A 1 90 ? -0.145 -10.590 1.129 1.00 98.44 90 LEU A N 1
ATOM 753 C CA . LEU A 1 90 ? -1.423 -10.015 1.553 1.00 98.44 90 LEU A CA 1
ATOM 754 C C . LEU A 1 90 ? -2.372 -9.695 0.386 1.00 98.44 90 LEU A C 1
ATOM 756 O O . LEU A 1 90 ? -3.550 -9.427 0.628 1.00 98.44 90 LEU A O 1
ATOM 760 N N . ALA A 1 91 ? -1.921 -9.757 -0.871 1.00 97.12 91 ALA A N 1
ATOM 761 C CA . ALA A 1 91 ? -2.822 -9.731 -2.025 1.00 97.12 91 ALA A CA 1
ATOM 762 C C . ALA A 1 91 ? -3.795 -10.930 -2.009 1.00 97.12 91 ALA A C 1
ATOM 764 O O . ALA A 1 91 ? -4.949 -10.809 -2.433 1.00 97.12 91 ALA A O 1
ATOM 765 N N . GLU A 1 92 ? -3.371 -12.041 -1.402 1.00 97.44 92 GLU A N 1
ATOM 766 C CA . GLU A 1 92 ? -4.167 -13.243 -1.140 1.00 97.44 92 GLU A CA 1
ATOM 767 C C . GLU A 1 92 ? -4.844 -13.216 0.241 1.00 97.44 92 GLU A C 1
ATOM 769 O O . GLU A 1 92 ? -5.194 -14.255 0.802 1.00 97.44 92 GLU A O 1
ATOM 774 N N . PHE A 1 93 ? -5.037 -12.025 0.825 1.00 98.56 93 PHE A N 1
ATOM 775 C CA . PHE A 1 93 ? -5.821 -11.824 2.042 1.00 98.56 93 PHE A CA 1
ATOM 776 C C . PHE A 1 93 ? -7.187 -11.194 1.700 1.00 98.56 93 PHE A C 1
ATOM 778 O O . PHE A 1 93 ? -7.313 -9.964 1.668 1.00 98.56 93 PHE A O 1
ATOM 785 N N . PRO A 1 94 ? -8.262 -11.989 1.497 1.00 98.50 94 PRO A N 1
ATOM 786 C CA . PRO A 1 94 ? -9.572 -11.486 1.070 1.00 98.50 94 PRO A CA 1
ATOM 787 C C . PRO A 1 94 ? -10.161 -10.321 1.883 1.00 98.50 94 PRO A C 1
ATOM 789 O O . PRO A 1 94 ? -10.842 -9.474 1.299 1.00 98.50 94 PRO A O 1
ATOM 792 N N . PRO A 1 95 ? -9.942 -10.216 3.212 1.00 98.62 95 PRO A N 1
ATOM 793 C CA . PRO A 1 95 ? -10.423 -9.069 3.975 1.00 98.62 95 PRO A CA 1
ATOM 794 C C . PRO A 1 95 ? -9.759 -7.729 3.632 1.00 98.62 95 PRO A C 1
ATOM 796 O O . PRO A 1 95 ? -10.337 -6.707 3.995 1.00 98.62 95 PRO A O 1
ATOM 799 N N . LEU A 1 96 ? -8.585 -7.714 2.983 1.00 98.19 96 LEU A N 1
ATOM 800 C CA . LEU A 1 96 ? -7.863 -6.495 2.581 1.00 98.19 96 LEU A CA 1
ATOM 801 C C . LEU A 1 96 ? -7.524 -6.432 1.078 1.00 98.19 96 LEU A C 1
ATOM 803 O O . LEU A 1 96 ? -6.822 -5.522 0.660 1.00 98.19 96 LEU A O 1
ATOM 807 N N . ASN A 1 97 ? -8.033 -7.347 0.254 1.00 97.19 97 ASN A N 1
ATOM 808 C CA . ASN A 1 97 ? -7.796 -7.323 -1.191 1.00 97.19 97 ASN A CA 1
ATOM 809 C C . ASN A 1 97 ? -9.002 -6.779 -1.982 1.00 97.19 97 ASN A C 1
ATOM 811 O O . ASN A 1 97 ? -10.012 -6.336 -1.414 1.00 97.19 97 ASN A O 1
ATOM 815 N N . VAL A 1 98 ? -8.911 -6.862 -3.312 1.00 95.44 98 VAL A N 1
ATOM 816 C CA . VAL A 1 98 ? -9.925 -6.434 -4.289 1.00 95.44 98 VAL A CA 1
ATOM 817 C C . VAL A 1 98 ? -11.355 -6.924 -4.000 1.00 95.44 98 VAL A C 1
ATOM 819 O O . VAL A 1 98 ? -12.321 -6.274 -4.401 1.00 95.44 98 VAL A O 1
ATOM 822 N N . CYS A 1 99 ? -11.532 -8.037 -3.277 1.00 96.00 99 CYS A N 1
ATOM 823 C CA . CYS A 1 99 ? -12.850 -8.561 -2.905 1.00 96.00 99 CYS A CA 1
ATOM 824 C C . CYS A 1 99 ? -13.611 -7.663 -1.921 1.00 96.00 99 CYS A C 1
ATOM 826 O O . CYS A 1 99 ? -14.846 -7.628 -1.946 1.00 96.00 99 CYS A O 1
ATOM 828 N N . CYS A 1 100 ? -12.893 -6.973 -1.032 1.00 97.12 100 CYS A N 1
ATOM 829 C CA . CYS A 1 100 ? -13.480 -6.107 -0.007 1.00 97.12 100 CYS A CA 1
ATOM 830 C C . CYS A 1 100 ? -13.162 -4.627 -0.244 1.00 97.12 100 CYS A C 1
ATOM 832 O O . CYS A 1 100 ? -14.013 -3.776 0.025 1.00 97.12 100 CYS A O 1
ATOM 834 N N . TYR A 1 101 ? -11.982 -4.320 -0.787 1.00 97.06 101 TYR A N 1
ATOM 835 C CA . TYR A 1 101 ? -11.502 -2.956 -1.003 1.00 97.06 101 TYR A CA 1
ATOM 836 C C . TYR A 1 101 ? -10.917 -2.761 -2.394 1.00 97.06 101 TYR A C 1
ATOM 838 O O . TYR A 1 101 ? -9.756 -2.393 -2.498 1.00 97.06 101 TYR A O 1
ATOM 846 N N . PRO A 1 102 ? -11.702 -2.926 -3.473 1.00 95.50 102 PRO A N 1
ATOM 847 C CA . PRO A 1 102 ? -11.183 -2.640 -4.804 1.00 95.50 102 PRO A CA 1
ATOM 848 C C . PRO A 1 102 ? -10.703 -1.184 -4.868 1.00 95.50 102 PRO A C 1
ATOM 850 O O . PRO A 1 102 ? -11.523 -0.272 -4.721 1.00 95.50 102 PRO A O 1
ATOM 853 N N . ALA A 1 103 ? -9.405 -0.942 -5.044 1.00 94.62 103 ALA A N 1
ATOM 854 C CA . ALA A 1 103 ? -8.879 0.413 -5.196 1.00 94.62 103 ALA A CA 1
ATOM 855 C C . ALA A 1 103 ? -9.129 0.977 -6.593 1.00 94.62 103 ALA A C 1
ATOM 857 O O . ALA A 1 103 ? -9.214 2.194 -6.761 1.00 94.62 103 ALA A O 1
ATOM 858 N N . VAL A 1 104 ? -9.321 0.089 -7.574 1.00 92.56 104 VAL A N 1
ATOM 859 C CA . VAL A 1 104 ? -9.470 0.450 -8.982 1.00 92.56 104 VAL A CA 1
ATOM 860 C C . VAL A 1 104 ? -10.824 0.021 -9.579 1.00 92.56 104 VAL A C 1
ATOM 862 O O . VAL A 1 104 ? -11.422 -0.983 -9.145 1.00 92.56 104 VAL A O 1
ATOM 865 N N . PRO A 1 105 ? -11.334 0.766 -10.584 1.00 92.06 105 PRO A N 1
ATOM 866 C CA . PRO A 1 105 ? -12.461 0.346 -11.413 1.00 92.06 105 PRO A CA 1
ATOM 867 C C . PRO A 1 105 ? -12.245 -1.036 -12.029 1.00 92.06 105 PRO A C 1
ATOM 869 O O . PRO A 1 105 ? -11.120 -1.428 -12.317 1.00 92.06 105 PRO A O 1
ATOM 872 N N . GLU A 1 106 ? -13.336 -1.755 -12.285 1.00 91.75 106 GLU A N 1
ATOM 873 C CA . GLU A 1 106 ? -13.299 -3.145 -12.757 1.00 91.75 106 GLU A CA 1
ATOM 874 C C . GLU A 1 106 ? -12.467 -3.351 -14.028 1.00 91.75 106 GLU A C 1
ATOM 876 O O . GLU A 1 106 ? -11.690 -4.296 -14.089 1.00 91.75 106 GLU A O 1
ATOM 881 N N . LYS A 1 107 ? -12.528 -2.408 -14.977 1.00 91.62 107 LYS A N 1
ATOM 882 C CA . LYS A 1 107 ? -11.745 -2.437 -16.224 1.00 91.62 107 LYS A CA 1
ATOM 883 C C . LYS A 1 107 ? -10.219 -2.444 -16.041 1.00 91.62 107 LYS A C 1
ATOM 885 O O . LYS A 1 107 ? -9.517 -2.757 -16.993 1.00 91.62 107 LYS A O 1
ATOM 890 N N . TYR A 1 108 ? -9.715 -2.064 -14.866 1.00 88.56 108 TYR A N 1
ATOM 891 C CA . TYR A 1 108 ? -8.281 -2.022 -14.556 1.00 88.56 108 TYR A CA 1
ATOM 892 C C . TYR A 1 108 ? -7.849 -3.126 -13.584 1.00 88.56 108 TYR A C 1
ATOM 894 O O . TYR A 1 108 ? -6.699 -3.152 -13.158 1.00 88.56 108 TYR A O 1
ATOM 902 N N . ARG A 1 109 ? -8.760 -4.017 -13.177 1.00 89.12 109 ARG A N 1
ATOM 903 C CA . ARG A 1 109 ? -8.426 -5.088 -12.235 1.00 89.12 109 ARG A CA 1
ATOM 904 C C . ARG A 1 109 ? -7.708 -6.217 -12.957 1.00 89.12 109 ARG A C 1
ATOM 906 O O . ARG A 1 109 ? -8.167 -6.686 -13.995 1.00 89.12 109 ARG A O 1
ATOM 913 N N . VAL A 1 110 ? -6.639 -6.712 -12.341 1.00 87.44 110 VAL A N 1
ATOM 914 C CA . VAL A 1 110 ? -6.015 -7.978 -12.732 1.00 87.44 110 VAL A CA 1
ATOM 915 C C . VAL A 1 110 ? -6.998 -9.115 -12.434 1.00 87.44 110 VAL A C 1
ATOM 917 O O . VAL A 1 110 ? -7.502 -9.233 -11.313 1.00 87.44 110 VAL A O 1
ATOM 920 N N . ILE A 1 111 ? -7.302 -9.933 -13.443 1.00 86.81 111 ILE A N 1
ATOM 921 C CA . ILE A 1 111 ? -8.202 -11.084 -13.304 1.00 86.81 111 ILE A CA 1
ATOM 922 C C . ILE A 1 111 ? -7.480 -12.172 -12.507 1.00 86.81 111 ILE A C 1
ATOM 924 O O . ILE A 1 111 ? -6.349 -12.531 -12.814 1.00 86.81 111 ILE A O 1
ATOM 928 N N . ARG A 1 112 ? -8.147 -12.705 -11.481 1.00 87.69 112 ARG A N 1
ATOM 929 C CA . ARG A 1 112 ? -7.637 -13.789 -10.633 1.00 87.69 112 ARG A CA 1
ATOM 930 C C . ARG A 1 112 ? -8.619 -14.950 -10.658 1.00 87.69 112 ARG A C 1
ATOM 932 O O . ARG A 1 112 ? -9.825 -14.722 -10.595 1.00 87.69 112 ARG A O 1
ATOM 939 N N . GLU A 1 113 ? -8.104 -16.175 -10.692 1.00 87.88 113 GLU A N 1
ATOM 940 C CA . GLU A 1 113 ? -8.936 -17.385 -10.711 1.00 87.88 113 GLU A CA 1
ATOM 941 C C . GLU A 1 113 ? -9.832 -17.482 -9.470 1.00 87.88 113 GLU A C 1
ATOM 943 O O . GLU A 1 113 ? -11.037 -17.706 -9.578 1.00 87.88 113 GLU A O 1
ATOM 948 N N . ASN A 1 114 ? -9.266 -17.248 -8.279 1.00 93.12 114 ASN A N 1
ATOM 949 C CA . ASN A 1 114 ? -10.016 -17.272 -7.026 1.00 93.12 114 ASN A CA 1
ATOM 950 C C . ASN A 1 114 ? -9.567 -16.169 -6.048 1.00 93.12 114 ASN A C 1
ATOM 952 O O . ASN A 1 114 ? -8.837 -16.444 -5.098 1.00 93.12 114 ASN A O 1
ATOM 956 N N . PRO A 1 115 ? -10.052 -14.922 -6.198 1.00 93.75 115 PRO A N 1
ATOM 957 C CA . PRO A 1 115 ? -9.639 -13.802 -5.342 1.00 93.75 115 PRO A CA 1
ATOM 958 C C . PRO A 1 115 ? -10.159 -13.899 -3.891 1.00 93.75 115 PRO A C 1
ATOM 960 O O . PRO A 1 115 ? -9.826 -13.060 -3.052 1.00 93.75 115 PRO A O 1
ATOM 963 N N . TRP A 1 116 ? -11.005 -14.896 -3.592 1.00 97.50 116 TRP A N 1
ATOM 964 C CA . TRP A 1 116 ? -11.502 -15.201 -2.245 1.00 97.50 116 TRP A CA 1
ATOM 965 C C . TRP A 1 116 ? -10.688 -16.288 -1.537 1.00 97.50 116 TRP A C 1
ATOM 967 O O . TRP A 1 116 ? -10.993 -16.589 -0.382 1.00 97.50 116 TRP A O 1
ATOM 977 N N . HIS A 1 117 ? -9.706 -16.893 -2.207 1.00 97.06 117 HIS A N 1
ATOM 978 C CA . HIS A 1 117 ? -8.796 -17.835 -1.572 1.00 97.06 117 HIS A CA 1
ATOM 979 C C . HIS A 1 117 ? -7.931 -17.103 -0.538 1.00 97.06 117 HIS A C 1
ATOM 981 O O . HIS A 1 117 ? -7.467 -15.994 -0.786 1.00 97.06 117 HIS A O 1
ATOM 987 N N . LEU A 1 118 ? -7.775 -17.709 0.638 1.00 98.31 118 LEU A N 1
ATOM 988 C CA . LEU A 1 118 ? -6.851 -17.266 1.674 1.00 98.31 118 LEU A CA 1
ATOM 989 C C . LEU A 1 118 ? -5.657 -18.215 1.648 1.00 98.31 118 LEU A C 1
ATOM 991 O O . LEU A 1 118 ? -5.848 -19.407 1.891 1.00 98.31 118 LEU A O 1
ATOM 995 N N . THR A 1 119 ? -4.459 -17.696 1.399 1.00 97.94 119 THR A N 1
ATOM 996 C CA . THR A 1 119 ? -3.229 -18.490 1.515 1.00 97.94 119 THR A CA 1
ATOM 997 C C . THR A 1 119 ? -2.724 -18.525 2.957 1.00 97.94 119 THR A C 1
ATOM 999 O O . THR A 1 119 ? -3.030 -17.643 3.769 1.00 97.94 119 THR A O 1
ATOM 1002 N N . GLU A 1 120 ? -1.925 -19.544 3.279 1.00 98.19 120 GLU A N 1
ATOM 1003 C CA . GLU A 1 120 ? -1.294 -19.690 4.597 1.00 98.19 120 GLU A CA 1
ATOM 1004 C C . GLU A 1 120 ? -0.382 -18.501 4.920 1.00 98.19 120 GLU A C 1
ATOM 1006 O O . GLU A 1 120 ? -0.461 -17.946 6.017 1.00 98.19 120 GLU A O 1
ATOM 1011 N N . ASP A 1 121 ? 0.412 -18.037 3.951 1.00 98.06 121 ASP A N 1
ATOM 1012 C CA . ASP A 1 121 ? 1.275 -16.869 4.133 1.00 98.06 121 ASP A CA 1
ATOM 1013 C C . ASP A 1 121 ? 0.475 -15.597 4.397 1.00 98.06 121 ASP A C 1
ATOM 1015 O O . ASP A 1 121 ? 0.739 -14.905 5.379 1.00 98.06 121 ASP A O 1
ATOM 1019 N N . ALA A 1 122 ? -0.569 -15.326 3.611 1.00 98.44 122 ALA A N 1
ATOM 1020 C CA . ALA A 1 122 ? -1.419 -14.159 3.824 1.00 98.44 122 ALA A CA 1
ATOM 1021 C C . ALA A 1 122 ? -2.056 -14.160 5.226 1.00 98.44 122 ALA A C 1
ATOM 1023 O O . ALA A 1 122 ? -2.112 -13.124 5.900 1.00 98.44 122 ALA A O 1
ATOM 1024 N N . SER A 1 123 ? -2.510 -15.334 5.684 1.00 98.69 123 SER A N 1
ATOM 1025 C CA . SER A 1 123 ? -3.031 -15.534 7.039 1.00 98.69 123 SER A CA 1
ATOM 1026 C C . SER A 1 123 ? -1.961 -15.249 8.097 1.00 98.69 123 SER A C 1
ATOM 1028 O O . SER A 1 123 ? -2.161 -14.401 8.974 1.00 98.69 123 SER A O 1
ATOM 1030 N N . ARG A 1 124 ? -0.800 -15.906 7.989 1.00 98.75 124 ARG A N 1
ATOM 1031 C CA . ARG A 1 124 ? 0.327 -15.795 8.922 1.00 98.75 124 ARG A CA 1
ATOM 1032 C C . ARG A 1 124 ? 0.823 -14.356 9.046 1.00 98.75 124 ARG A C 1
ATOM 1034 O O . ARG A 1 124 ? 0.971 -13.857 10.164 1.00 98.75 124 ARG A O 1
ATOM 1041 N N . VAL A 1 125 ? 1.033 -13.675 7.922 1.00 98.75 125 VAL A N 1
ATOM 1042 C CA . VAL A 1 125 ? 1.541 -12.298 7.875 1.00 98.75 125 VAL A CA 1
ATOM 1043 C C . VAL A 1 125 ? 0.568 -11.343 8.555 1.00 98.75 125 VAL A C 1
ATOM 1045 O O . VAL A 1 125 ? 0.958 -10.590 9.450 1.00 98.75 125 VAL A O 1
ATOM 1048 N N . PHE A 1 126 ? -0.724 -11.392 8.216 1.00 98.62 126 PHE A N 1
ATOM 1049 C CA . PHE A 1 126 ? -1.685 -10.465 8.817 1.00 98.62 126 PHE A CA 1
ATOM 1050 C C . PHE A 1 126 ? -1.914 -10.742 10.313 1.00 98.62 126 PHE A C 1
ATOM 1052 O O . PHE A 1 126 ? -2.074 -9.807 11.105 1.00 98.62 126 PHE A O 1
ATOM 1059 N N . GLN A 1 127 ? -1.882 -12.012 10.732 1.00 98.81 127 GLN A N 1
ATOM 1060 C CA . GLN A 1 127 ? -1.914 -12.381 12.150 1.00 98.81 127 GLN A CA 1
ATOM 1061 C C . GLN A 1 127 ? -0.685 -11.865 12.910 1.00 98.81 127 GLN A C 1
ATOM 1063 O O . GLN A 1 127 ? -0.846 -11.316 14.002 1.00 98.81 127 GLN A O 1
ATOM 1068 N N . SER A 1 128 ? 0.513 -11.971 12.329 1.00 98.75 128 SER A N 1
ATOM 1069 C CA . SER A 1 128 ? 1.754 -11.424 12.898 1.00 98.75 128 SER A CA 1
ATOM 1070 C C . SER A 1 128 ? 1.650 -9.911 13.127 1.00 98.75 128 SER A C 1
ATOM 1072 O O . SER A 1 128 ? 1.936 -9.418 14.220 1.00 98.75 128 SER A O 1
ATOM 1074 N N . ILE A 1 129 ? 1.107 -9.173 12.152 1.00 98.81 129 ILE A N 1
ATOM 1075 C CA . ILE A 1 129 ? 0.863 -7.728 12.281 1.00 98.81 129 ILE A CA 1
ATOM 1076 C C . ILE A 1 129 ? -0.125 -7.428 13.421 1.00 98.81 129 ILE A C 1
ATOM 1078 O O . ILE A 1 129 ? 0.084 -6.481 14.180 1.00 98.81 129 ILE A O 1
ATOM 1082 N N . ALA A 1 130 ? -1.189 -8.222 13.583 1.00 98.75 130 ALA A N 1
ATOM 1083 C CA . ALA A 1 130 ? -2.141 -8.044 14.684 1.00 98.75 130 ALA A CA 1
ATOM 1084 C C . ALA A 1 130 ? -1.517 -8.328 16.064 1.00 98.75 130 ALA A C 1
ATOM 1086 O O . ALA A 1 130 ? -1.840 -7.633 17.032 1.00 98.75 130 ALA A O 1
ATOM 1087 N N . VAL A 1 131 ? -0.614 -9.310 16.159 1.00 98.81 131 VAL A N 1
ATOM 1088 C CA . VAL A 1 131 ? 0.165 -9.594 17.377 1.00 98.81 131 VAL A CA 1
ATOM 1089 C C . VAL A 1 131 ? 1.076 -8.416 17.713 1.00 98.81 131 VAL A C 1
ATOM 1091 O O . VAL A 1 131 ? 1.005 -7.896 18.825 1.00 98.81 131 VAL A O 1
ATOM 1094 N N . GLU A 1 132 ? 1.877 -7.950 16.753 1.00 98.69 132 GLU A N 1
ATOM 1095 C CA . GLU A 1 132 ? 2.810 -6.829 16.938 1.00 98.69 132 GLU A CA 1
ATOM 1096 C C . GLU A 1 132 ? 2.078 -5.524 17.296 1.00 98.69 132 GLU A C 1
ATOM 1098 O O . GLU A 1 132 ? 2.552 -4.734 18.112 1.00 98.69 132 GLU A O 1
ATOM 1103 N N . ALA A 1 133 ? 0.879 -5.311 16.748 1.00 98.56 133 ALA A N 1
ATOM 1104 C CA . ALA A 1 133 ? 0.034 -4.168 17.087 1.00 98.56 133 ALA A CA 1
ATOM 1105 C C . ALA A 1 133 ? -0.663 -4.281 18.458 1.00 98.56 133 ALA A C 1
ATOM 1107 O O . ALA A 1 133 ? -1.276 -3.304 18.905 1.00 98.56 133 ALA A O 1
ATOM 1108 N N . GLY A 1 134 ? -0.597 -5.444 19.117 1.00 98.50 134 GLY A N 1
ATOM 1109 C CA . GLY A 1 134 ? -1.280 -5.708 20.382 1.00 98.50 134 GLY A CA 1
ATOM 1110 C C . GLY A 1 134 ? -2.806 -5.725 20.251 1.00 98.50 134 GLY A C 1
ATOM 1111 O O . GLY A 1 134 ? -3.498 -5.162 21.099 1.00 98.50 134 GLY A O 1
ATOM 1112 N N . ASP A 1 135 ? -3.344 -6.340 19.190 1.00 98.69 135 ASP A N 1
ATOM 1113 C CA . ASP A 1 135 ? -4.782 -6.384 18.882 1.00 98.69 135 ASP A CA 1
ATOM 1114 C C . ASP A 1 135 ? -5.375 -7.801 19.055 1.00 98.69 135 ASP A C 1
ATOM 1116 O O . ASP A 1 135 ? -5.703 -8.483 18.076 1.00 98.69 135 ASP A O 1
ATOM 1120 N N . PRO A 1 136 ? -5.550 -8.282 20.304 1.00 98.25 136 PRO A N 1
ATOM 1121 C CA . PRO A 1 136 ? -6.003 -9.648 20.568 1.00 98.25 136 PRO A CA 1
ATOM 1122 C C . PRO A 1 136 ? -7.431 -9.907 20.070 1.00 98.25 136 PRO A C 1
ATOM 1124 O O . PRO A 1 136 ? -7.778 -11.036 19.725 1.00 98.25 136 PRO A O 1
ATOM 1127 N N . LYS A 1 137 ? -8.272 -8.863 20.002 1.00 98.31 137 LYS A N 1
ATOM 1128 C CA . LYS A 1 137 ? -9.655 -8.976 19.517 1.00 98.31 137 LYS A CA 1
ATOM 1129 C C . LYS A 1 137 ? -9.694 -9.228 18.014 1.00 98.31 137 LYS A C 1
ATOM 1131 O O . LYS A 1 137 ? -10.477 -10.070 17.574 1.00 98.31 137 LYS A O 1
ATOM 1136 N N . LEU A 1 138 ? -8.873 -8.519 17.236 1.00 98.62 138 LEU A N 1
ATOM 1137 C CA . LEU A 1 138 ? -8.746 -8.791 15.808 1.00 98.62 138 LEU A CA 1
ATOM 1138 C C . LEU A 1 138 ? -8.065 -10.136 15.568 1.00 98.62 138 LEU A C 1
ATOM 1140 O O . LEU A 1 138 ? -8.577 -10.923 14.781 1.00 98.62 138 LEU A O 1
ATOM 1144 N N . LEU A 1 139 ? -6.987 -10.436 16.299 1.00 98.75 139 LEU A N 1
ATOM 1145 C CA . LEU A 1 139 ? -6.275 -11.711 16.195 1.00 98.75 139 LEU A CA 1
ATOM 1146 C C . LEU A 1 139 ? -7.200 -12.913 16.400 1.00 98.75 139 LEU A C 1
ATOM 1148 O O . LEU A 1 139 ? -7.169 -13.855 15.615 1.00 98.75 139 LEU A O 1
ATOM 1152 N N . HIS A 1 140 ? -8.075 -12.867 17.407 1.00 98.50 140 HIS A N 1
ATOM 1153 C CA . HIS A 1 140 ? -9.057 -13.927 17.628 1.00 98.50 140 HIS A CA 1
ATOM 1154 C C . HIS A 1 140 ? -9.988 -14.124 16.417 1.00 98.50 140 HIS A C 1
ATOM 1156 O O . HIS A 1 140 ? -10.279 -15.254 16.034 1.00 98.50 140 HIS A O 1
ATOM 1162 N N . ARG A 1 141 ? -10.422 -13.032 15.773 1.00 98.50 141 ARG A N 1
ATOM 1163 C CA . ARG A 1 141 ? -11.252 -13.093 14.557 1.00 98.50 141 ARG A CA 1
ATOM 1164 C C . ARG A 1 141 ? -10.482 -13.600 13.341 1.00 98.50 141 ARG A C 1
ATOM 1166 O O . ARG A 1 141 ? -11.080 -14.277 12.514 1.00 98.50 141 ARG A O 1
ATOM 1173 N N . LEU A 1 142 ? -9.191 -13.287 13.240 1.00 98.69 142 LEU A N 1
ATOM 1174 C CA . LEU A 1 142 ? -8.315 -13.791 12.182 1.00 98.69 142 LEU A CA 1
ATOM 1175 C C . LEU A 1 142 ? -8.139 -15.311 12.294 1.00 98.69 142 LEU A C 1
ATOM 1177 O O . LEU A 1 142 ? -8.357 -16.003 11.307 1.00 98.69 142 LEU A O 1
ATOM 1181 N N . LYS A 1 143 ? -7.870 -15.832 13.498 1.00 98.44 143 LYS A N 1
ATOM 1182 C CA . LYS A 1 143 ? -7.746 -17.280 13.752 1.00 98.44 143 LYS A CA 1
ATOM 1183 C C . LYS A 1 143 ? -9.029 -18.057 13.440 1.00 98.44 143 LYS A C 1
ATOM 1185 O O . LYS A 1 143 ? -8.985 -19.116 12.828 1.00 98.44 143 LYS A O 1
ATOM 1190 N N . ASP A 1 144 ? -10.188 -17.516 13.819 1.00 98.06 144 ASP A N 1
ATOM 1191 C CA . ASP A 1 144 ? -11.486 -18.116 13.467 1.00 98.06 144 ASP A CA 1
ATOM 1192 C C . ASP A 1 144 ? -11.740 -18.104 11.945 1.00 98.06 144 ASP A C 1
ATOM 1194 O O . ASP A 1 144 ? -12.358 -19.018 11.394 1.00 98.06 144 ASP A O 1
ATOM 1198 N N . TYR A 1 145 ? -11.269 -17.075 11.238 1.00 98.56 145 TYR A N 1
ATOM 1199 C CA . TYR A 1 145 ? -11.383 -17.000 9.783 1.00 98.56 145 TYR A CA 1
ATOM 1200 C C . TYR A 1 145 ? -10.447 -17.965 9.059 1.00 98.56 145 TYR A C 1
ATOM 1202 O O . TYR A 1 145 ? -10.896 -18.602 8.113 1.00 98.56 145 TYR A O 1
ATOM 1210 N N . GLU A 1 146 ? -9.207 -18.114 9.522 1.00 98.31 146 GLU A N 1
ATOM 1211 C CA . GLU A 1 146 ? -8.240 -19.086 8.998 1.00 98.31 146 GLU A CA 1
ATOM 1212 C C . GLU A 1 146 ? -8.801 -20.514 9.005 1.00 98.31 146 GLU A C 1
ATOM 1214 O O . GLU A 1 146 ? -8.705 -21.218 8.007 1.00 98.31 146 GLU A O 1
ATOM 1219 N N . GLN A 1 147 ? -9.487 -20.911 10.082 1.00 97.75 147 GLN A N 1
ATOM 1220 C CA . GLN A 1 147 ? -10.117 -22.233 10.177 1.00 97.75 147 GLN A CA 1
ATOM 1221 C C . GLN A 1 147 ? -11.310 -22.414 9.222 1.00 97.75 147 GLN A C 1
ATOM 1223 O O . GLN A 1 147 ? -11.628 -23.535 8.833 1.00 97.75 147 GLN A O 1
ATOM 1228 N N . HIS A 1 148 ? -12.005 -21.328 8.861 1.00 96.50 148 HIS A N 1
ATOM 1229 C CA . HIS A 1 148 ? -13.200 -21.385 8.012 1.00 96.50 148 HIS A CA 1
ATOM 1230 C C . HIS A 1 148 ? -13.279 -20.166 7.068 1.00 96.50 148 HIS A C 1
ATOM 1232 O O . HIS A 1 148 ? -14.085 -19.246 7.297 1.00 96.50 148 HIS A O 1
ATOM 1238 N N . PRO A 1 149 ? -12.488 -20.129 5.981 1.00 96.88 149 PRO A N 1
ATOM 1239 C CA . PRO A 1 149 ? -12.318 -18.943 5.143 1.00 96.88 149 PRO A CA 1
ATOM 1240 C C . PRO A 1 149 ? -13.506 -18.714 4.194 1.00 96.88 149 PRO A C 1
ATOM 1242 O O . PRO A 1 149 ? -13.451 -18.920 2.985 1.00 96.88 149 PRO A O 1
ATOM 1245 N N . THR A 1 150 ? -14.638 -18.272 4.742 1.00 97.94 150 THR A N 1
ATOM 1246 C CA . THR A 1 150 ? -15.843 -17.960 3.955 1.00 97.94 150 THR A CA 1
ATOM 1247 C C . THR A 1 150 ? -15.891 -16.488 3.544 1.00 97.94 150 THR A C 1
ATOM 1249 O O . THR A 1 150 ? -15.518 -15.596 4.310 1.00 97.94 150 THR A O 1
ATOM 1252 N N . LYS A 1 151 ? -16.501 -16.195 2.385 1.00 98.38 151 LYS A N 1
ATOM 1253 C CA . LYS A 1 151 ? -16.727 -14.814 1.901 1.00 98.38 151 LYS A CA 1
ATOM 1254 C C . LYS A 1 151 ? -17.429 -13.925 2.938 1.00 98.38 151 LYS A C 1
ATOM 1256 O O . LYS A 1 151 ? -17.158 -12.731 3.050 1.00 98.38 151 LYS A O 1
ATOM 1261 N N . ARG A 1 152 ? -18.353 -14.499 3.721 1.00 98.19 152 ARG A N 1
ATOM 1262 C CA . ARG A 1 152 ? -19.076 -13.787 4.789 1.00 98.19 152 ARG A CA 1
ATOM 1263 C C . ARG A 1 152 ? -18.139 -13.364 5.921 1.00 98.19 152 ARG A C 1
ATOM 1265 O O . ARG A 1 152 ? -18.228 -12.215 6.356 1.00 98.19 152 ARG A O 1
ATOM 1272 N N . ARG A 1 153 ? -17.267 -14.265 6.384 1.00 98.31 153 ARG A N 1
ATOM 1273 C CA . ARG A 1 153 ? -16.290 -13.986 7.449 1.00 98.31 153 ARG A CA 1
ATOM 1274 C C . ARG A 1 153 ? -15.211 -13.012 6.977 1.00 98.31 153 ARG A C 1
ATOM 1276 O O . ARG A 1 153 ? -14.914 -12.064 7.699 1.00 98.31 153 ARG A O 1
ATOM 1283 N N . ALA A 1 154 ? -14.762 -13.127 5.727 1.00 98.56 154 ALA A N 1
ATOM 1284 C CA . ALA A 1 154 ? -13.845 -12.156 5.134 1.00 98.56 154 ALA A CA 1
ATOM 1285 C C . ALA A 1 154 ? -14.408 -10.723 5.193 1.00 98.56 154 ALA A C 1
ATOM 1287 O O . ALA A 1 154 ? -13.777 -9.812 5.725 1.00 98.56 154 ALA A O 1
ATOM 1288 N N . ARG A 1 155 ? -15.670 -10.537 4.777 1.00 98.56 155 ARG A N 1
ATOM 1289 C CA . ARG A 1 155 ? -16.370 -9.241 4.870 1.00 98.56 155 ARG A CA 1
ATOM 1290 C C . ARG A 1 155 ? -16.627 -8.774 6.305 1.00 98.56 155 ARG A C 1
ATOM 1292 O O . ARG A 1 155 ? -16.857 -7.586 6.535 1.00 98.56 155 ARG A O 1
ATOM 1299 N N . GLN A 1 156 ? -16.693 -9.680 7.281 1.00 98.31 156 GLN A N 1
ATOM 1300 C CA . GLN A 1 156 ? -16.779 -9.301 8.695 1.00 98.31 156 GLN A CA 1
ATOM 1301 C C . GLN A 1 156 ? -15.446 -8.727 9.172 1.00 98.31 156 GLN A C 1
ATOM 1303 O O . GLN A 1 156 ? -15.458 -7.660 9.781 1.00 98.31 156 GLN A O 1
ATOM 1308 N N . ILE A 1 157 ? -14.325 -9.375 8.843 1.00 98.62 157 ILE A N 1
ATOM 1309 C CA . ILE A 1 157 ? -12.983 -8.872 9.162 1.00 98.62 157 ILE A CA 1
ATOM 1310 C C . ILE A 1 157 ? -12.727 -7.546 8.464 1.00 98.62 157 ILE A C 1
ATOM 1312 O O . ILE A 1 157 ? -12.322 -6.602 9.133 1.00 98.62 157 ILE A O 1
ATOM 1316 N N . ALA A 1 158 ? -13.052 -7.432 7.174 1.00 98.44 158 ALA A N 1
ATOM 1317 C CA . ALA A 1 158 ? -12.946 -6.175 6.442 1.00 98.44 158 ALA A CA 1
ATOM 1318 C C . ALA A 1 158 ? -13.622 -5.040 7.233 1.00 98.44 158 ALA A C 1
ATOM 1320 O O . ALA A 1 158 ? -12.975 -4.067 7.614 1.00 98.44 158 ALA A O 1
ATOM 1321 N N . ARG A 1 159 ? -14.882 -5.229 7.648 1.00 97.81 159 ARG A N 1
ATOM 1322 C CA . ARG A 1 159 ? -15.599 -4.243 8.473 1.00 97.81 159 ARG A CA 1
ATOM 1323 C C . ARG A 1 159 ? -14.939 -3.940 9.820 1.00 97.81 159 ARG A C 1
ATOM 1325 O O . ARG A 1 159 ? -15.116 -2.834 10.330 1.00 97.81 159 ARG A O 1
ATOM 1332 N N . LEU A 1 160 ? -14.213 -4.886 10.416 1.00 98.19 160 LEU A N 1
ATOM 1333 C CA . LEU A 1 160 ? -13.434 -4.638 11.631 1.00 98.19 160 LEU A CA 1
ATOM 1334 C C . LEU A 1 160 ? -12.237 -3.727 11.345 1.00 98.19 160 LEU A C 1
ATOM 1336 O O . LEU A 1 160 ? -12.010 -2.812 12.128 1.00 98.19 160 LEU A O 1
ATOM 1340 N N . LEU A 1 161 ? -11.552 -3.874 10.207 1.00 98.06 161 LEU A N 1
ATOM 1341 C CA . LEU A 1 161 ? -10.435 -2.994 9.817 1.00 98.06 161 LEU A CA 1
ATOM 1342 C C . LEU A 1 161 ? -10.843 -1.510 9.713 1.00 98.06 161 LEU A C 1
ATOM 1344 O O . LEU A 1 161 ? -9.996 -0.618 9.787 1.00 98.06 161 LEU A O 1
ATOM 1348 N N . HIS A 1 162 ? -12.144 -1.213 9.608 1.00 95.19 162 HIS A N 1
ATOM 1349 C CA .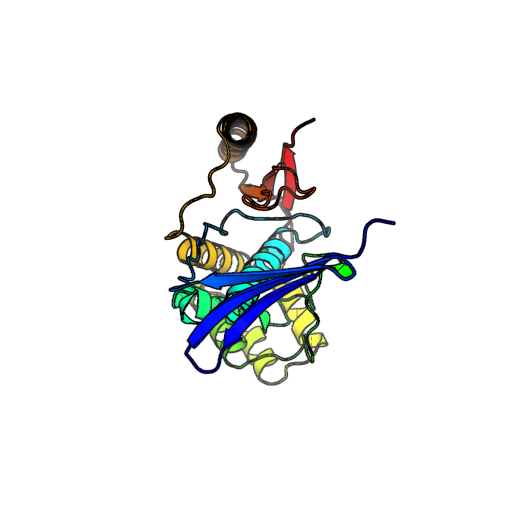 HIS A 1 162 ? -12.642 0.159 9.689 1.00 95.19 162 HIS A CA 1
ATOM 1350 C C . HIS A 1 162 ? -12.697 0.753 11.084 1.00 95.19 162 HIS A C 1
ATOM 1352 O O . HIS A 1 162 ? -12.732 1.973 11.226 1.00 95.19 162 HIS A O 1
ATOM 1358 N N . ARG A 1 163 ? -12.788 -0.072 12.120 1.00 96.69 163 ARG A N 1
ATOM 1359 C CA . ARG A 1 163 ? -13.098 0.417 13.459 1.00 96.69 163 ARG A CA 1
ATOM 1360 C C . ARG A 1 163 ? -11.898 1.125 14.060 1.00 96.69 163 ARG A C 1
ATOM 1362 O O . ARG A 1 163 ? -10.762 0.678 13.922 1.00 96.69 163 ARG A O 1
ATOM 1369 N N . ASN A 1 164 ? -12.172 2.172 14.834 1.00 95.81 164 ASN A N 1
ATOM 1370 C CA . ASN A 1 164 ? -11.143 2.863 15.615 1.00 95.81 164 ASN A CA 1
ATOM 1371 C C . ASN A 1 164 ? -10.381 1.894 16.537 1.00 95.81 164 ASN A C 1
ATOM 1373 O O . ASN A 1 164 ? -9.178 2.044 16.732 1.00 95.81 164 ASN A O 1
ATOM 1377 N N . ALA A 1 165 ? -11.066 0.858 17.036 1.00 97.19 165 ALA A N 1
ATOM 1378 C CA . ALA A 1 165 ? -10.486 -0.186 17.882 1.00 97.19 165 ALA A CA 1
ATOM 1379 C C . ALA A 1 165 ? -9.311 -0.940 17.230 1.00 97.19 165 ALA A C 1
ATOM 1381 O O . ALA A 1 165 ? -8.443 -1.417 17.950 1.00 97.19 165 ALA A O 1
ATOM 1382 N N . HIS A 1 166 ? -9.271 -1.014 15.895 1.00 97.88 166 HIS A N 1
ATOM 1383 C CA . HIS A 1 166 ? -8.275 -1.770 15.126 1.00 97.88 166 HIS A CA 1
ATOM 1384 C C . HIS A 1 166 ? -7.329 -0.851 14.330 1.00 97.88 166 HIS A C 1
ATOM 1386 O O . HIS A 1 166 ? -6.568 -1.298 13.471 1.00 97.88 166 HIS A O 1
ATOM 1392 N N . ALA A 1 167 ? -7.359 0.459 14.612 1.00 96.38 167 ALA A N 1
ATOM 1393 C CA . ALA A 1 167 ? -6.586 1.460 13.881 1.00 96.38 167 ALA A CA 1
ATOM 1394 C C . ALA A 1 167 ? -5.072 1.223 13.964 1.00 96.38 167 ALA A C 1
ATOM 1396 O O . ALA A 1 167 ? -4.379 1.397 12.965 1.00 96.38 167 ALA A O 1
ATOM 1397 N N . LYS A 1 168 ? -4.574 0.784 15.129 1.00 97.69 168 LYS A N 1
ATOM 1398 C CA . LYS A 1 168 ? -3.144 0.527 15.356 1.00 97.69 168 LYS A CA 1
ATOM 1399 C C . LYS A 1 168 ? -2.593 -0.555 14.427 1.00 97.69 168 LYS A C 1
ATOM 1401 O O . LYS A 1 168 ? -1.505 -0.368 13.893 1.00 97.69 168 LYS A O 1
ATOM 1406 N N . THR A 1 169 ? -3.355 -1.626 14.203 1.00 98.62 169 THR A N 1
ATOM 1407 C CA . THR A 1 169 ? -2.997 -2.725 13.292 1.00 98.62 169 THR A CA 1
ATOM 1408 C C . THR A 1 169 ? -2.893 -2.233 11.853 1.00 98.62 169 THR A C 1
ATOM 1410 O O . THR A 1 169 ? -1.887 -2.459 11.186 1.00 98.62 169 THR A O 1
ATOM 1413 N N . VAL A 1 170 ? -3.896 -1.478 11.395 1.00 97.94 170 VAL A N 1
ATOM 1414 C CA . VAL A 1 170 ? -3.902 -0.884 10.048 1.00 97.94 170 VAL A CA 1
ATOM 1415 C C . VAL A 1 170 ? -2.747 0.107 9.876 1.00 97.94 170 VAL A C 1
ATOM 1417 O O . VAL A 1 170 ? -2.039 0.059 8.876 1.00 97.94 170 VAL A O 1
ATOM 1420 N N . ASP A 1 171 ? -2.508 0.969 10.867 1.00 97.38 171 ASP A N 1
ATOM 1421 C CA . ASP A 1 171 ? -1.405 1.934 10.830 1.00 97.38 171 ASP A CA 1
ATOM 1422 C C . ASP A 1 171 ? -0.031 1.245 10.851 1.00 97.38 171 ASP A C 1
ATOM 1424 O O . ASP A 1 171 ? 0.924 1.759 10.269 1.00 97.38 171 ASP A O 1
ATOM 1428 N N . LEU A 1 172 ? 0.093 0.100 11.531 1.00 98.56 172 LEU A N 1
ATOM 1429 C CA . LEU A 1 172 ? 1.318 -0.695 11.529 1.00 98.56 172 LEU A CA 1
ATOM 1430 C C . LEU A 1 172 ? 1.595 -1.288 10.148 1.00 98.56 172 LEU A C 1
ATOM 1432 O O . LEU A 1 172 ? 2.728 -1.195 9.681 1.00 98.56 172 LEU A O 1
ATOM 1436 N N . LEU A 1 173 ? 0.575 -1.822 9.475 1.00 98.12 173 LEU A N 1
ATOM 1437 C CA . LEU A 1 173 ? 0.710 -2.294 8.098 1.00 98.12 173 LEU A CA 1
ATOM 1438 C C . LEU A 1 173 ? 1.157 -1.162 7.158 1.00 98.12 173 LEU A C 1
ATOM 1440 O O . LEU A 1 173 ? 2.101 -1.349 6.392 1.00 98.12 173 LEU A O 1
ATOM 1444 N N . THR A 1 174 ? 0.572 0.037 7.272 1.00 96.62 174 THR A N 1
ATOM 1445 C CA . THR A 1 174 ? 1.031 1.214 6.511 1.00 96.62 174 THR A CA 1
ATOM 1446 C C . THR A 1 174 ? 2.513 1.511 6.760 1.00 96.62 174 THR A C 1
ATOM 1448 O O . THR A 1 174 ? 3.267 1.707 5.809 1.00 96.62 174 THR A O 1
ATOM 1451 N N . ARG A 1 175 ? 2.963 1.496 8.024 1.00 97.19 175 ARG A N 1
ATOM 1452 C CA . ARG A 1 175 ? 4.379 1.723 8.367 1.00 97.19 175 ARG A CA 1
ATOM 1453 C C . ARG A 1 175 ? 5.304 0.631 7.830 1.00 97.19 175 ARG A C 1
ATOM 1455 O O . ARG A 1 175 ? 6.418 0.940 7.418 1.00 97.19 175 ARG A O 1
ATOM 1462 N N . LYS A 1 176 ? 4.866 -0.631 7.823 1.00 97.81 176 LYS A N 1
ATOM 1463 C CA . LYS A 1 176 ? 5.644 -1.741 7.252 1.00 97.81 176 LYS A CA 1
ATOM 1464 C C . LYS A 1 176 ? 5.822 -1.576 5.743 1.00 97.81 176 LYS A C 1
ATOM 1466 O O . LYS A 1 176 ? 6.948 -1.696 5.276 1.00 97.81 176 LYS A O 1
ATOM 1471 N N . LEU A 1 177 ? 4.769 -1.199 5.011 1.00 96.69 177 LEU A N 1
ATOM 1472 C CA . LEU A 1 177 ? 4.867 -0.867 3.582 1.00 96.69 177 LEU A CA 1
ATOM 1473 C C . LEU A 1 177 ? 5.815 0.314 3.331 1.00 96.69 177 LEU A C 1
ATOM 1475 O O . LEU A 1 177 ? 6.652 0.246 2.438 1.00 96.69 177 LEU A O 1
ATOM 1479 N N . GLN A 1 178 ? 5.734 1.370 4.149 1.00 95.19 178 GLN A N 1
ATOM 1480 C CA . GLN A 1 178 ? 6.654 2.512 4.064 1.00 95.19 178 GLN A CA 1
ATOM 1481 C C . GLN A 1 178 ? 8.113 2.092 4.278 1.00 95.19 178 GLN A C 1
ATOM 1483 O O . GLN A 1 178 ? 8.984 2.475 3.505 1.00 95.19 178 GLN A O 1
ATOM 1488 N N . LYS A 1 179 ? 8.378 1.265 5.294 1.00 96.25 179 LYS A N 1
ATOM 1489 C CA . LYS A 1 179 ? 9.721 0.753 5.587 1.00 96.25 179 LYS A CA 1
ATOM 1490 C C . LYS A 1 179 ? 10.245 -0.184 4.493 1.00 96.25 179 LYS A C 1
ATOM 1492 O O . LYS A 1 179 ? 11.428 -0.142 4.186 1.00 96.25 179 LYS A O 1
ATOM 1497 N N . ALA A 1 180 ? 9.389 -1.024 3.912 1.00 95.81 180 ALA A N 1
ATOM 1498 C CA . ALA A 1 180 ? 9.772 -1.923 2.823 1.00 95.81 180 ALA A CA 1
ATOM 1499 C C . ALA A 1 180 ? 10.175 -1.153 1.552 1.00 95.81 180 ALA A C 1
ATOM 1501 O O . ALA A 1 180 ? 11.070 -1.586 0.833 1.00 95.81 180 ALA A O 1
ATOM 1502 N N . SER A 1 181 ? 9.560 0.010 1.331 1.00 94.62 181 SER A N 1
ATOM 1503 C CA . SER A 1 181 ? 9.807 0.882 0.180 1.00 94.62 181 SER A CA 1
ATOM 1504 C C . SER A 1 181 ? 10.947 1.891 0.385 1.00 94.62 181 SER A C 1
ATOM 1506 O O . SER A 1 181 ? 11.489 2.415 -0.583 1.00 94.62 181 SER A O 1
ATOM 1508 N N . SER A 1 182 ? 11.347 2.183 1.630 1.00 92.38 182 SER A N 1
ATOM 1509 C CA . SER A 1 182 ? 12.221 3.329 1.946 1.00 92.38 182 SER A CA 1
ATOM 1510 C C . SER A 1 182 ? 13.645 3.245 1.389 1.00 92.38 182 SER A C 1
ATOM 1512 O O . SER A 1 182 ? 14.373 4.232 1.438 1.00 92.38 182 SER A O 1
ATOM 1514 N N . ALA A 1 183 ? 14.071 2.070 0.918 1.00 89.81 183 ALA A N 1
ATOM 1515 C CA . ALA A 1 183 ? 15.361 1.899 0.252 1.00 89.81 183 ALA A CA 1
ATOM 1516 C C . ALA A 1 183 ? 15.354 2.434 -1.190 1.00 89.81 183 ALA A C 1
ATOM 1518 O O . ALA A 1 183 ? 16.418 2.681 -1.756 1.00 89.81 183 ALA A O 1
ATOM 1519 N N . TYR A 1 184 ? 14.174 2.605 -1.789 1.00 94.25 184 TYR A N 1
ATOM 1520 C CA . TYR A 1 184 ? 14.047 3.059 -3.163 1.00 94.25 184 TYR A CA 1
ATOM 1521 C C . TYR A 1 184 ? 14.073 4.588 -3.266 1.00 94.25 184 TYR A C 1
ATOM 1523 O O . TYR A 1 184 ? 13.541 5.285 -2.400 1.00 94.25 184 TYR A O 1
ATOM 1531 N N . PRO A 1 185 ? 14.672 5.139 -4.335 1.00 93.69 185 PRO A N 1
ATOM 1532 C CA . PRO A 1 185 ? 14.644 6.572 -4.583 1.00 93.69 185 PRO A CA 1
ATOM 1533 C C . PRO A 1 185 ? 13.239 7.040 -4.983 1.00 93.69 185 PRO A C 1
ATOM 1535 O O . PRO A 1 185 ? 12.415 6.277 -5.488 1.00 93.69 185 PRO A O 1
ATOM 1538 N N . SER A 1 186 ? 12.969 8.336 -4.822 1.00 90.31 186 SER A N 1
ATOM 1539 C CA . SER A 1 186 ? 11.813 8.954 -5.484 1.00 90.31 186 SER A CA 1
ATOM 1540 C C . SER A 1 186 ? 12.047 9.070 -6.990 1.00 90.31 186 SER A C 1
ATOM 1542 O O . SER A 1 186 ? 13.187 9.219 -7.437 1.00 90.31 186 SER A O 1
ATOM 1544 N N . ARG A 1 187 ? 10.960 9.041 -7.770 1.00 88.88 187 ARG A N 1
ATOM 1545 C CA . ARG A 1 187 ? 11.016 9.332 -9.206 1.00 88.88 187 ARG A CA 1
ATOM 1546 C C . ARG A 1 187 ? 11.475 10.767 -9.440 1.00 88.88 187 ARG A C 1
ATOM 1548 O O . ARG A 1 187 ? 11.158 11.672 -8.667 1.00 88.88 187 ARG A O 1
ATOM 1555 N N . THR A 1 188 ? 12.214 10.962 -10.524 1.00 87.38 188 THR A N 1
ATOM 1556 C CA . THR A 1 188 ? 12.643 12.277 -10.997 1.00 87.38 188 THR A CA 1
ATOM 1557 C C . THR A 1 188 ? 12.092 12.515 -12.393 1.00 87.38 188 THR A C 1
ATOM 1559 O O . THR A 1 188 ? 12.005 11.603 -13.213 1.00 87.38 188 THR A O 1
ATOM 1562 N N . PHE A 1 189 ? 11.703 13.759 -12.650 1.00 87.81 189 PHE A N 1
ATOM 1563 C CA . PHE A 1 189 ? 11.114 14.177 -13.918 1.00 87.81 189 PHE A CA 1
ATOM 1564 C C . PHE A 1 189 ? 11.978 15.249 -14.585 1.00 87.81 189 PHE A C 1
ATOM 1566 O O . PHE A 1 189 ? 12.886 15.823 -13.973 1.00 87.81 189 PHE A O 1
ATOM 1573 N N . GLY A 1 190 ? 11.687 15.554 -15.852 1.00 88.06 190 GLY A N 1
ATOM 1574 C CA . GLY A 1 190 ? 12.336 16.662 -16.552 1.00 88.06 190 GLY A CA 1
ATOM 1575 C C . GLY A 1 190 ? 12.185 17.975 -15.775 1.00 88.06 190 GLY A C 1
ATOM 1576 O O . GLY A 1 190 ? 11.157 18.214 -15.141 1.00 88.06 190 GLY A O 1
ATOM 1577 N N . LYS A 1 191 ? 13.199 18.851 -15.836 1.00 89.50 191 LYS A N 1
ATOM 1578 C CA . LYS A 1 191 ? 13.321 20.051 -14.981 1.00 89.50 191 LYS A CA 1
ATOM 1579 C C . LYS A 1 191 ? 12.025 20.862 -14.852 1.00 89.50 191 LYS A C 1
ATOM 1581 O O . LYS A 1 191 ? 11.653 21.234 -13.745 1.00 89.50 191 LYS A O 1
ATOM 1586 N N . ALA A 1 192 ? 11.332 21.107 -15.966 1.00 88.31 192 ALA A N 1
ATOM 1587 C CA . ALA A 1 192 ? 10.083 21.866 -15.976 1.00 88.31 192 ALA A CA 1
ATOM 1588 C C . ALA A 1 192 ? 8.954 21.174 -15.188 1.00 88.31 192 ALA A C 1
ATOM 1590 O O . ALA A 1 192 ? 8.315 21.825 -14.366 1.00 88.31 192 ALA A O 1
ATOM 1591 N N . GLN A 1 193 ? 8.741 19.870 -15.398 1.00 88.12 193 GLN A N 1
ATOM 1592 C CA . GLN A 1 193 ? 7.742 19.079 -14.663 1.00 88.12 193 GLN A CA 1
ATOM 1593 C C . GLN A 1 193 ? 8.103 19.009 -13.179 1.00 88.12 193 GLN A C 1
ATOM 1595 O O . GLN A 1 193 ? 7.282 19.313 -12.320 1.00 88.12 193 GLN A O 1
ATOM 1600 N N . GLN A 1 194 ? 9.375 18.737 -12.875 1.00 91.06 194 GLN A N 1
ATOM 1601 C CA . GLN A 1 194 ? 9.858 18.661 -11.500 1.00 91.06 194 GLN A CA 1
ATOM 1602 C C . GLN A 1 194 ? 9.598 19.961 -10.723 1.00 91.06 194 GLN A C 1
ATOM 1604 O O . GL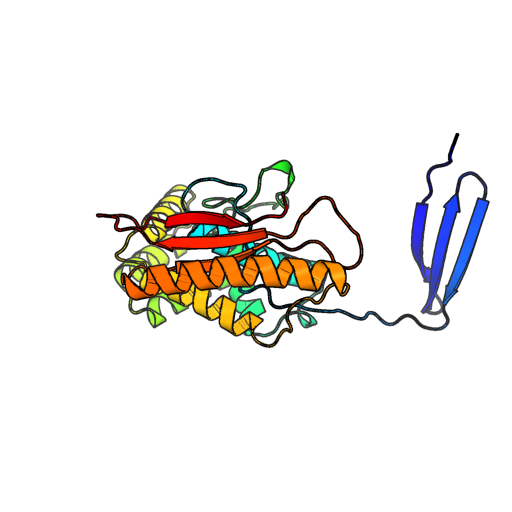N A 1 194 ? 9.189 19.913 -9.565 1.00 91.06 194 GLN A O 1
ATOM 1609 N N . THR A 1 195 ? 9.799 21.130 -11.345 1.00 92.44 195 THR A N 1
ATOM 1610 C CA . THR A 1 195 ? 9.490 22.423 -10.713 1.00 92.44 195 THR A CA 1
ATOM 1611 C C . THR A 1 195 ? 8.006 22.553 -10.364 1.00 92.44 195 THR A C 1
ATOM 1613 O O . THR A 1 195 ? 7.683 23.030 -9.276 1.00 92.44 195 THR A O 1
ATOM 1616 N N . ARG A 1 196 ? 7.103 22.105 -11.243 1.00 91.12 196 ARG A N 1
ATOM 1617 C CA . ARG A 1 196 ? 5.654 22.154 -10.993 1.00 91.12 196 ARG A CA 1
ATOM 1618 C C . ARG A 1 196 ? 5.231 21.174 -9.901 1.00 91.12 196 ARG A C 1
ATOM 1620 O O . ARG A 1 196 ? 4.526 21.570 -8.974 1.00 91.12 196 ARG A O 1
ATOM 1627 N N . HIS A 1 197 ? 5.744 19.944 -9.939 1.00 92.56 197 HIS A N 1
ATOM 1628 C CA . HIS A 1 197 ? 5.475 18.925 -8.920 1.00 92.56 197 HIS A CA 1
ATOM 1629 C C . HIS A 1 197 ? 5.891 19.418 -7.524 1.00 92.56 197 HIS A C 1
ATOM 1631 O O . HIS A 1 197 ? 5.116 19.334 -6.571 1.00 92.56 197 HIS A O 1
ATOM 1637 N N . LEU A 1 198 ? 7.081 20.027 -7.413 1.00 93.50 198 LEU A N 1
ATOM 1638 C CA . LEU A 1 198 ? 7.568 20.621 -6.163 1.00 93.50 198 LEU A CA 1
ATOM 1639 C C . LEU A 1 198 ? 6.674 21.767 -5.668 1.00 93.50 198 LEU A C 1
ATOM 1641 O O . LEU A 1 198 ? 6.467 21.902 -4.462 1.00 93.50 198 LEU A O 1
ATOM 1645 N N . ALA A 1 199 ? 6.123 22.588 -6.567 1.00 94.50 199 ALA A N 1
ATOM 1646 C CA . ALA A 1 199 ? 5.201 23.656 -6.186 1.00 94.50 199 ALA A CA 1
ATOM 1647 C C . ALA A 1 199 ? 3.907 23.098 -5.563 1.00 94.50 199 ALA A C 1
ATOM 1649 O O . ALA A 1 199 ? 3.488 23.571 -4.503 1.00 94.50 199 ALA A O 1
ATOM 1650 N N . LEU A 1 200 ? 3.315 22.056 -6.161 1.00 95.50 200 LEU A N 1
ATOM 1651 C CA . LEU A 1 200 ? 2.137 21.371 -5.610 1.00 95.50 200 LEU A CA 1
ATOM 1652 C C . LEU A 1 200 ? 2.452 20.698 -4.265 1.00 95.50 200 LEU A C 1
ATOM 1654 O O . LEU A 1 200 ? 1.683 20.819 -3.308 1.00 95.50 200 LEU A O 1
ATOM 1658 N N . GLU A 1 201 ? 3.614 20.050 -4.152 1.00 95.25 201 GLU A N 1
ATOM 1659 C CA . GLU A 1 201 ? 4.062 19.417 -2.909 1.00 95.25 201 GLU A CA 1
ATOM 1660 C C . GLU A 1 201 ? 4.231 20.443 -1.776 1.00 95.25 201 GLU A C 1
ATOM 1662 O O . GLU A 1 201 ? 3.824 20.191 -0.640 1.00 95.25 201 GLU A O 1
ATOM 1667 N N . LEU A 1 202 ? 4.776 21.629 -2.068 1.00 96.62 202 LEU A N 1
ATOM 1668 C CA . LEU A 1 202 ? 4.915 22.714 -1.092 1.00 96.62 202 LEU A CA 1
ATOM 1669 C C . LEU A 1 202 ? 3.556 23.216 -0.585 1.00 96.62 202 LEU A C 1
ATOM 1671 O O . LEU A 1 202 ? 3.408 23.447 0.621 1.00 96.62 202 LEU A O 1
ATOM 1675 N N . LEU A 1 203 ? 2.561 23.353 -1.467 1.00 96.69 203 LEU A N 1
ATOM 1676 C CA . LEU A 1 203 ? 1.198 23.738 -1.084 1.00 96.69 203 LEU A CA 1
ATOM 1677 C C . LEU A 1 203 ? 0.561 22.688 -0.164 1.00 96.69 203 LEU A C 1
ATOM 1679 O O . LEU A 1 203 ? 0.069 23.029 0.917 1.00 96.69 203 LEU A O 1
ATOM 1683 N N . ALA A 1 204 ? 0.646 21.412 -0.543 1.00 97.06 204 ALA A N 1
ATOM 1684 C CA . ALA A 1 204 ? 0.115 20.309 0.251 1.00 97.06 204 ALA A CA 1
ATOM 1685 C C . ALA A 1 204 ? 0.829 20.183 1.612 1.00 97.06 204 ALA A C 1
ATOM 1687 O O . ALA A 1 204 ? 0.173 20.043 2.647 1.00 97.06 204 ALA A O 1
ATOM 1688 N N . LYS A 1 205 ? 2.162 20.334 1.661 1.00 97.75 205 LYS A N 1
ATOM 1689 C CA . LYS A 1 205 ? 2.946 20.340 2.913 1.00 97.75 205 LYS A CA 1
ATOM 1690 C C . LYS A 1 205 ? 2.609 21.524 3.814 1.00 97.75 205 LYS A C 1
ATOM 1692 O O . LYS A 1 205 ? 2.553 21.366 5.034 1.00 97.75 205 LYS A O 1
ATOM 1697 N N . LYS A 1 206 ? 2.374 22.715 3.253 1.00 98.00 206 LYS A N 1
ATOM 1698 C CA . LYS A 1 206 ? 1.919 23.877 4.034 1.00 98.00 206 LYS A CA 1
ATOM 1699 C C . LYS A 1 206 ? 0.588 23.563 4.716 1.00 98.00 206 LYS A C 1
ATOM 1701 O O . LYS A 1 206 ? 0.463 23.746 5.927 1.00 98.00 206 LYS A O 1
ATOM 1706 N N . ARG A 1 207 ? -0.362 23.006 3.964 1.00 97.88 207 ARG A N 1
ATOM 1707 C CA . ARG A 1 207 ? -1.662 22.582 4.486 1.00 97.88 207 ARG A CA 1
ATOM 1708 C C . ARG A 1 207 ? -1.547 21.475 5.539 1.00 97.88 207 ARG A C 1
ATOM 1710 O O . ARG A 1 207 ? -2.199 21.547 6.580 1.00 97.88 207 ARG A O 1
ATOM 1717 N N . GLN A 1 208 ? -0.684 20.488 5.314 1.00 98.06 208 GLN A N 1
ATOM 1718 C CA . GLN A 1 208 ? -0.398 19.425 6.278 1.00 98.06 208 GLN A CA 1
ATOM 1719 C C . GLN A 1 208 ? 0.074 19.994 7.624 1.00 98.06 208 GLN A C 1
ATOM 1721 O O . GLN A 1 208 ? -0.473 19.636 8.667 1.00 98.06 208 GLN A O 1
ATOM 1726 N N . LYS A 1 209 ? 1.017 20.948 7.606 1.00 98.06 209 LYS A N 1
ATOM 1727 C CA . LYS A 1 209 ? 1.520 21.623 8.817 1.00 98.06 209 LYS A CA 1
ATOM 1728 C C . LYS A 1 209 ? 0.435 22.421 9.547 1.00 98.06 209 LYS A C 1
ATOM 1730 O O . LYS A 1 209 ? 0.424 22.472 10.774 1.00 98.06 209 LYS A O 1
ATOM 1735 N N . GLU A 1 210 ? -0.485 23.061 8.825 1.00 98.06 210 GLU A N 1
ATOM 1736 C CA . GLU A 1 210 ? -1.628 23.759 9.437 1.00 98.06 210 GLU A CA 1
ATOM 1737 C C . GLU A 1 210 ? -2.572 22.797 10.172 1.00 98.06 210 GLU A C 1
ATOM 1739 O O . GLU A 1 210 ? -3.079 23.121 11.247 1.00 98.06 210 GLU A O 1
ATOM 1744 N N . LEU A 1 211 ? -2.810 21.614 9.604 1.00 97.94 211 LEU A N 1
ATOM 1745 C CA . LEU A 1 211 ? -3.632 20.573 10.223 1.00 97.94 211 LEU A CA 1
ATOM 1746 C C . LEU A 1 211 ? -2.940 19.966 11.444 1.00 97.94 211 LEU A C 1
ATOM 1748 O O . LEU A 1 211 ? -3.580 19.801 12.482 1.00 97.94 211 LEU A O 1
ATOM 1752 N N . GLU A 1 212 ? -1.634 19.723 11.353 1.00 97.25 212 GLU A N 1
ATOM 1753 C CA . GLU A 1 212 ? -0.818 19.233 12.464 1.00 97.25 212 GLU A CA 1
ATOM 1754 C C . GLU A 1 212 ? -0.867 20.184 13.670 1.00 97.25 212 GLU A C 1
ATOM 1756 O O . GLU A 1 212 ? -1.147 19.742 14.783 1.00 97.25 212 GLU A O 1
ATOM 1761 N N . LYS A 1 213 ? -0.736 21.503 13.453 1.00 97.56 213 LYS A N 1
ATOM 1762 C CA . LYS A 1 213 ? -0.895 22.528 14.509 1.00 97.56 213 LYS A CA 1
ATOM 1763 C C . LYS A 1 213 ? -2.264 22.494 15.196 1.00 97.56 213 LYS A C 1
ATOM 1765 O O . LYS A 1 213 ? -2.396 22.937 16.331 1.00 97.56 213 LYS A O 1
ATOM 1770 N N . ARG A 1 214 ? -3.288 21.980 14.512 1.00 96.81 214 ARG A N 1
ATOM 1771 C CA . ARG A 1 214 ? -4.653 21.807 15.035 1.00 96.81 214 ARG A CA 1
ATOM 1772 C C . ARG A 1 214 ? -4.879 20.420 15.650 1.00 96.81 214 ARG A C 1
ATOM 1774 O O . ARG A 1 214 ? -6.012 20.096 16.000 1.00 96.81 214 ARG A O 1
ATOM 1781 N N . GLY A 1 215 ? -3.838 19.589 15.744 1.00 96.38 215 GLY A N 1
ATOM 1782 C CA . GLY A 1 215 ? -3.920 18.210 16.229 1.00 96.38 215 GLY A CA 1
ATOM 1783 C C . GLY A 1 215 ? -4.638 17.258 15.267 1.00 96.38 215 GLY A C 1
ATOM 1784 O O . GLY A 1 215 ? -5.131 16.213 15.690 1.00 96.38 215 GLY A O 1
ATOM 1785 N N . ILE A 1 216 ? -4.744 17.613 13.984 1.00 96.62 216 ILE A N 1
ATOM 1786 C CA . ILE A 1 216 ? -5.405 16.797 12.963 1.00 96.62 216 ILE A CA 1
ATOM 1787 C C . ILE A 1 216 ? -4.338 16.007 12.208 1.00 96.62 216 ILE A C 1
ATOM 1789 O O . ILE A 1 216 ? -3.522 16.568 11.477 1.00 96.62 216 ILE A O 1
ATOM 1793 N N . ARG A 1 217 ? -4.367 14.680 12.356 1.00 95.69 217 ARG A N 1
ATOM 1794 C CA . ARG A 1 217 ? -3.483 13.781 11.607 1.00 95.69 217 ARG A CA 1
ATOM 1795 C C . ARG A 1 217 ? -3.815 13.847 10.115 1.00 95.69 217 ARG A C 1
ATOM 1797 O O . ARG A 1 217 ? -4.985 13.841 9.730 1.00 95.69 217 ARG A O 1
ATOM 1804 N N . SER A 1 218 ? -2.790 13.812 9.274 1.00 96.31 218 SER A N 1
ATOM 1805 C CA . SER A 1 218 ? -2.936 13.668 7.824 1.00 96.31 218 SER A CA 1
ATOM 1806 C C . SER A 1 218 ? -1.749 12.927 7.201 1.00 96.31 218 SER A C 1
ATOM 1808 O O . SER A 1 218 ? -0.669 12.887 7.785 1.00 96.31 218 SER A O 1
ATOM 1810 N N . GLU A 1 219 ? -1.964 12.311 6.040 1.00 95.38 219 GLU A N 1
ATOM 1811 C CA . GLU A 1 219 ? -0.957 11.594 5.245 1.00 95.38 219 GLU A CA 1
ATOM 1812 C C . GLU A 1 219 ? -0.865 12.229 3.856 1.00 95.38 219 GLU A C 1
ATOM 1814 O O . GLU A 1 219 ? -1.890 12.531 3.242 1.00 95.38 219 GLU A O 1
ATOM 1819 N N . LEU A 1 220 ? 0.364 12.454 3.393 1.00 95.31 220 LEU A N 1
ATOM 1820 C CA . LEU A 1 220 ? 0.654 12.999 2.073 1.00 95.31 220 LEU A CA 1
ATOM 1821 C C . LEU A 1 220 ? 0.812 11.845 1.082 1.00 95.31 220 LEU A C 1
ATOM 1823 O O . LEU A 1 220 ? 1.542 10.894 1.360 1.00 95.31 220 LEU A O 1
ATOM 1827 N N . LEU A 1 221 ? 0.118 11.934 -0.047 1.00 95.38 221 LEU A N 1
ATOM 1828 C CA . LEU A 1 221 ? 0.140 10.944 -1.118 1.00 95.38 221 LEU A CA 1
ATOM 1829 C C . LEU A 1 221 ? 0.293 11.658 -2.464 1.00 95.38 221 LEU A C 1
ATOM 1831 O O . LEU A 1 221 ? -0.081 12.824 -2.588 1.00 95.38 221 LEU A O 1
ATOM 1835 N N . ARG A 1 222 ? 0.842 10.968 -3.459 1.00 93.44 222 ARG A N 1
ATOM 1836 C CA . ARG A 1 222 ? 1.067 11.483 -4.808 1.00 93.44 222 ARG A CA 1
ATOM 1837 C C . ARG A 1 222 ? 0.564 10.501 -5.862 1.00 93.44 222 ARG A C 1
ATOM 1839 O O . ARG A 1 222 ? 0.721 9.288 -5.718 1.00 93.44 222 ARG A O 1
ATOM 1846 N N . GLU A 1 223 ? -0.036 11.045 -6.905 1.00 91.94 223 GLU A N 1
ATOM 1847 C CA . GLU A 1 223 ? -0.307 10.370 -8.172 1.00 91.94 223 GLU A CA 1
ATOM 1848 C C . GLU A 1 223 ? 0.755 10.868 -9.157 1.00 91.94 223 GLU A C 1
ATOM 1850 O O . GLU A 1 223 ? 0.995 12.072 -9.241 1.00 91.94 223 GLU A O 1
ATOM 1855 N N . GLU A 1 224 ? 1.458 9.956 -9.828 1.00 88.19 224 GLU A N 1
ATOM 1856 C CA . GLU A 1 224 ? 2.606 10.284 -10.680 1.00 88.19 224 GLU A CA 1
ATOM 1857 C C . GLU A 1 224 ? 2.435 9.684 -12.083 1.00 88.19 224 GLU A C 1
ATOM 1859 O O . GLU A 1 224 ? 2.061 8.509 -12.175 1.00 88.19 224 GLU A O 1
ATOM 1864 N N . PRO A 1 225 ? 2.776 10.426 -13.157 1.00 83.56 225 PRO A N 1
ATOM 1865 C CA . PRO A 1 225 ? 2.863 9.863 -14.502 1.00 83.56 225 PRO A CA 1
ATOM 1866 C C . PRO A 1 225 ? 3.955 8.796 -14.607 1.00 83.56 225 PRO A C 1
ATOM 1868 O O . PRO A 1 225 ? 4.901 8.737 -13.804 1.00 83.56 225 PRO A O 1
ATOM 1871 N N . PHE A 1 226 ? 3.881 7.989 -15.665 1.00 75.12 226 PHE A N 1
ATOM 1872 C CA . PHE A 1 226 ? 5.036 7.200 -16.086 1.00 75.12 226 PHE A CA 1
ATOM 1873 C C . PHE A 1 226 ? 6.142 8.108 -16.645 1.00 75.12 226 PHE A C 1
ATOM 1875 O O . PHE A 1 226 ? 5.893 9.120 -17.297 1.00 75.12 226 PHE A O 1
ATOM 1882 N N . THR A 1 227 ? 7.397 7.736 -16.393 1.00 69.19 227 THR A N 1
ATOM 1883 C CA . THR A 1 227 ? 8.572 8.521 -16.803 1.00 69.19 227 THR A CA 1
ATOM 1884 C C . THR A 1 227 ? 8.927 8.333 -18.280 1.00 69.19 227 THR A C 1
ATOM 1886 O O . THR A 1 227 ? 9.340 9.289 -18.932 1.00 69.19 227 THR A O 1
ATOM 1889 N N . THR A 1 228 ? 8.762 7.118 -18.815 1.00 64.94 228 THR A N 1
ATOM 1890 C CA . THR A 1 228 ? 9.222 6.751 -20.171 1.00 64.94 228 THR A CA 1
ATOM 1891 C C . THR A 1 228 ? 8.118 6.829 -21.227 1.00 64.94 228 THR A C 1
ATOM 1893 O O . THR A 1 228 ? 8.383 7.181 -22.374 1.00 64.94 228 THR A O 1
ATOM 1896 N N . ALA A 1 229 ? 6.873 6.537 -20.854 1.00 60.12 229 ALA A N 1
ATOM 1897 C CA . ALA A 1 229 ? 5.712 6.688 -21.721 1.00 60.12 229 ALA A CA 1
ATOM 1898 C C . ALA A 1 229 ? 4.827 7.776 -21.117 1.00 60.12 229 ALA A C 1
ATOM 1900 O O . ALA A 1 229 ? 4.165 7.518 -20.120 1.00 60.12 229 ALA A O 1
ATOM 1901 N N . GLN A 1 230 ? 4.850 8.989 -21.679 1.00 60.12 230 GLN A N 1
ATOM 1902 C CA . GLN A 1 230 ? 3.913 10.035 -21.26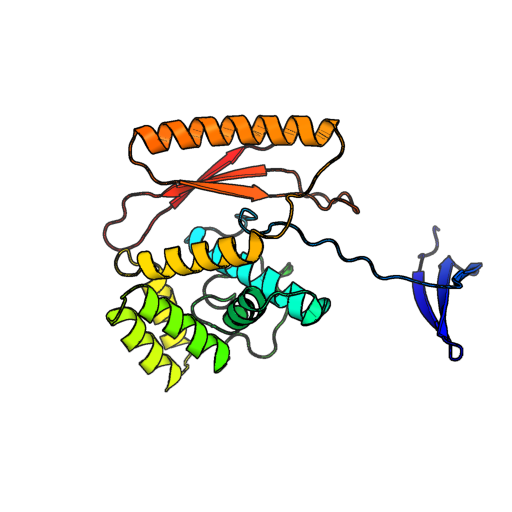6 1.00 60.12 230 GLN A CA 1
ATOM 1903 C C . GLN A 1 230 ? 2.493 9.523 -21.512 1.00 60.12 230 GLN A C 1
ATOM 1905 O O . GLN A 1 230 ? 2.062 9.382 -22.658 1.00 60.12 230 GLN A O 1
ATOM 1910 N N . ASP A 1 231 ? 1.804 9.174 -20.435 1.00 64.19 231 ASP A N 1
ATOM 1911 C CA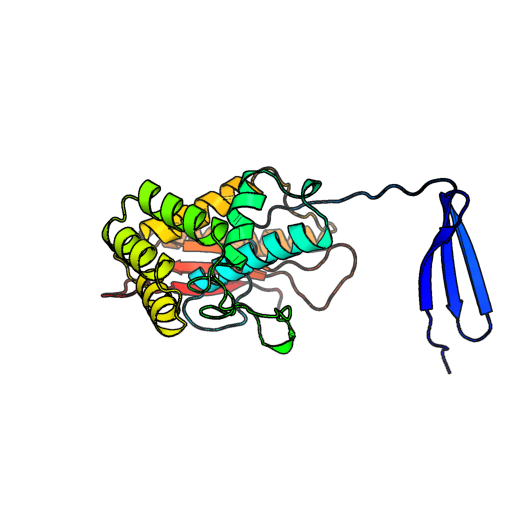 . ASP A 1 231 ? 0.414 8.768 -20.448 1.00 64.19 231 ASP A CA 1
ATOM 1912 C C . ASP A 1 231 ? -0.486 9.962 -20.115 1.00 64.19 231 ASP A C 1
ATOM 1914 O O . ASP A 1 231 ? -0.039 11.101 -19.989 1.00 64.19 231 ASP A O 1
ATOM 1918 N N . SER A 1 232 ? -1.792 9.720 -20.026 1.00 67.12 232 SER A N 1
ATOM 1919 C CA . SER A 1 232 ? -2.763 10.752 -19.658 1.00 67.12 232 SER A CA 1
ATOM 1920 C C . SER A 1 232 ? -2.833 11.003 -18.146 1.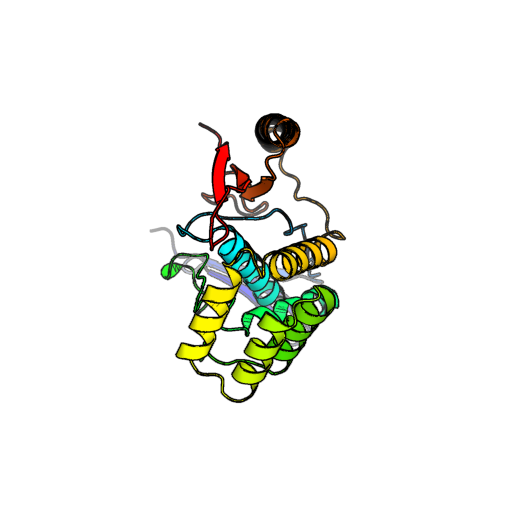00 67.12 232 SER A C 1
ATOM 1922 O O . SER A 1 232 ? -3.766 11.667 -17.699 1.00 67.12 232 SER A O 1
ATOM 1924 N N . ILE A 1 233 ? -1.953 10.391 -17.344 1.00 72.38 233 ILE A N 1
ATOM 1925 C CA . ILE A 1 233 ? -1.954 10.566 -15.891 1.00 72.38 233 ILE A CA 1
ATOM 1926 C C . ILE A 1 233 ? -1.166 11.830 -15.578 1.00 72.38 233 ILE A C 1
ATOM 1928 O O . ILE A 1 233 ? 0.008 11.956 -15.902 1.00 72.38 233 ILE A O 1
ATOM 1932 N N . GLU A 1 234 ? -1.820 12.783 -14.933 1.00 84.31 234 GLU A N 1
ATOM 1933 C CA . GLU A 1 234 ? -1.175 14.006 -14.472 1.00 84.31 234 GLU A CA 1
ATOM 1934 C C . GLU A 1 234 ? -0.680 13.839 -13.041 1.00 84.31 234 GLU A C 1
ATOM 1936 O O . GLU A 1 234 ? -1.229 13.066 -12.253 1.00 84.31 234 GLU A O 1
ATOM 1941 N N . PHE A 1 235 ? 0.360 14.594 -12.693 1.00 90.62 235 PHE A N 1
ATOM 1942 C CA . PHE A 1 235 ? 0.855 14.610 -11.330 1.00 90.62 235 PHE A CA 1
ATOM 1943 C C . PHE A 1 235 ? -0.149 15.293 -10.400 1.00 90.62 235 PHE A C 1
ATOM 1945 O O . PHE A 1 235 ? -0.564 16.430 -10.642 1.00 90.62 235 PHE A O 1
ATOM 1952 N N . LYS A 1 236 ? -0.490 14.627 -9.296 1.00 94.50 236 LYS A N 1
ATOM 1953 C CA . LYS A 1 236 ? -1.368 15.181 -8.260 1.00 94.50 236 LYS A CA 1
ATOM 1954 C C . LYS A 1 236 ? -0.775 14.962 -6.888 1.00 94.50 236 LYS A C 1
ATOM 1956 O O . LYS A 1 236 ? -0.199 13.917 -6.596 1.00 94.50 236 LYS A O 1
ATOM 1961 N N . MET A 1 237 ? -0.992 15.933 -6.012 1.00 95.94 237 MET A N 1
ATOM 1962 C CA . MET A 1 237 ? -0.753 15.786 -4.584 1.00 95.94 237 MET A CA 1
ATOM 1963 C C . MET A 1 237 ? -2.078 15.614 -3.866 1.00 95.94 237 MET A C 1
ATOM 1965 O O . MET A 1 237 ? -3.015 16.383 -4.062 1.00 95.94 237 MET A O 1
ATOM 1969 N N . HIS A 1 238 ? -2.131 14.646 -2.967 1.00 96.69 238 HIS A N 1
ATOM 1970 C CA . HIS A 1 238 ? -3.282 14.376 -2.131 1.00 96.69 238 HIS A CA 1
ATOM 1971 C C . HIS A 1 238 ? -2.901 14.483 -0.663 1.00 96.69 238 HIS A C 1
ATOM 1973 O O . HIS A 1 238 ? -1.842 14.029 -0.227 1.00 96.69 238 HIS A O 1
ATOM 1979 N N . LEU A 1 239 ? -3.816 15.031 0.126 1.00 96.94 239 LEU A N 1
ATOM 1980 C CA . LEU A 1 239 ? -3.746 14.979 1.572 1.00 96.94 239 LEU A CA 1
ATOM 1981 C C . LEU A 1 239 ? -4.927 14.167 2.092 1.00 96.94 239 LEU A C 1
ATOM 1983 O O . LEU A 1 239 ? -6.080 14.590 2.001 1.00 96.94 239 LEU A O 1
ATOM 1987 N N . MET A 1 240 ? -4.631 13.001 2.657 1.00 96.75 240 MET A N 1
ATOM 1988 C CA . MET A 1 240 ? -5.608 12.176 3.353 1.00 96.75 240 MET A CA 1
ATOM 1989 C C . MET A 1 240 ? -5.700 12.633 4.807 1.00 96.75 240 MET A C 1
ATOM 1991 O O . MET A 1 240 ? -4.779 12.435 5.597 1.00 96.75 240 MET A O 1
ATOM 1995 N N . ILE A 1 241 ? -6.810 13.269 5.161 1.00 97.25 241 ILE A N 1
ATOM 1996 C CA . ILE A 1 241 ? -6.999 13.966 6.435 1.00 97.25 241 ILE A CA 1
ATOM 1997 C C . ILE A 1 241 ? -7.921 13.139 7.315 1.00 97.25 241 ILE A C 1
ATOM 1999 O O . ILE A 1 241 ? -9.055 12.858 6.930 1.00 97.25 241 ILE A O 1
ATOM 2003 N N . TRP A 1 242 ? -7.448 12.767 8.503 1.00 96.12 242 TRP A N 1
ATOM 2004 C CA . TRP A 1 242 ? -8.219 11.953 9.436 1.00 96.12 242 TRP A CA 1
ATOM 2005 C C . TRP A 1 242 ? -9.297 12.780 10.132 1.00 96.12 242 TRP A C 1
ATOM 2007 O O . TRP A 1 242 ? -9.047 13.878 10.629 1.00 96.12 242 TRP A O 1
ATOM 2017 N N . GLU A 1 243 ? -10.493 12.210 10.222 1.00 94.00 243 GLU A N 1
ATOM 2018 C CA . GLU A 1 243 ? -11.638 12.820 10.887 1.00 94.00 243 GLU A CA 1
ATOM 2019 C C . GLU A 1 243 ? -12.052 12.019 12.120 1.00 94.00 243 GLU A C 1
ATOM 2021 O O . GLU A 1 243 ? -11.841 10.805 12.215 1.00 94.00 243 GLU A O 1
ATOM 2026 N N . LYS A 1 244 ? -12.704 12.696 13.070 1.00 87.44 244 LYS A N 1
ATOM 2027 C CA . LYS A 1 244 ? -13.310 12.024 14.219 1.00 87.44 244 LYS A CA 1
ATOM 2028 C C . LYS A 1 244 ? -14.515 11.210 13.750 1.00 87.44 244 LYS A C 1
ATOM 2030 O O . LYS A 1 244 ? -15.525 11.761 13.319 1.00 87.44 244 LYS A O 1
ATOM 2035 N N . GLY A 1 245 ? -14.429 9.893 13.882 1.00 88.56 245 GLY A N 1
ATOM 2036 C CA . GLY A 1 245 ? -15.577 8.999 13.787 1.00 88.56 245 GLY A CA 1
ATOM 2037 C C . GLY A 1 245 ? -15.843 8.322 15.127 1.00 88.56 245 GLY A C 1
ATOM 2038 O O . GLY A 1 245 ? -14.913 8.079 15.889 1.00 88.56 245 GLY A O 1
ATOM 2039 N N . ILE A 1 246 ? -17.111 8.027 15.424 1.00 89.56 246 ILE A N 1
ATOM 2040 C CA . ILE A 1 246 ? -17.514 7.418 16.704 1.00 89.56 246 ILE A CA 1
ATOM 2041 C C . ILE A 1 246 ? -17.080 5.944 16.744 1.00 89.56 246 ILE A C 1
ATOM 2043 O O . ILE A 1 246 ? -16.311 5.532 17.606 1.00 89.56 246 ILE A O 1
ATOM 2047 N N . LEU A 1 247 ? -17.531 5.154 15.766 1.00 93.62 247 LEU A N 1
ATOM 2048 C CA . LEU A 1 247 ? -17.223 3.723 15.671 1.00 93.62 247 LEU A CA 1
ATOM 2049 C C . LEU A 1 247 ? -16.111 3.432 14.654 1.00 93.62 247 LEU A C 1
ATOM 2051 O O . LEU A 1 247 ? -15.164 2.694 14.935 1.00 93.62 247 LEU A O 1
ATOM 2055 N N . ASN A 1 248 ? -16.252 4.012 13.463 1.00 95.00 248 ASN A N 1
ATOM 2056 C CA . ASN A 1 248 ? -15.379 3.780 12.320 1.00 95.00 248 ASN A CA 1
ATOM 2057 C C . ASN A 1 248 ? -14.441 4.963 12.116 1.00 95.00 248 ASN A C 1
ATOM 2059 O O . ASN A 1 248 ? -14.841 6.111 12.315 1.00 95.00 248 ASN A O 1
ATOM 2063 N N . ARG A 1 249 ? -13.234 4.674 11.636 1.00 93.62 249 ARG A N 1
ATOM 2064 C CA . ARG A 1 249 ? -12.302 5.673 11.128 1.00 93.62 249 ARG A CA 1
ATOM 2065 C C . ARG A 1 249 ? -12.909 6.342 9.901 1.00 93.62 249 ARG A C 1
ATOM 2067 O O . ARG A 1 249 ? -13.550 5.691 9.074 1.00 93.62 249 ARG A O 1
ATOM 2074 N N . LYS A 1 250 ? -12.676 7.643 9.783 1.00 94.31 250 LYS A N 1
ATOM 2075 C CA . LYS A 1 250 ? -13.054 8.444 8.623 1.00 94.31 250 LYS A CA 1
ATOM 2076 C C . LYS A 1 250 ? -11.848 9.234 8.150 1.00 94.31 250 LYS A C 1
ATOM 2078 O O . LYS A 1 250 ? -11.002 9.626 8.957 1.00 94.31 250 LYS A O 1
ATOM 2083 N N . ALA A 1 251 ? -11.785 9.444 6.847 1.00 94.75 251 ALA A N 1
ATOM 2084 C CA . ALA A 1 251 ? -10.828 10.336 6.235 1.00 94.75 251 ALA A CA 1
ATOM 2085 C C . ALA A 1 251 ? -11.505 11.063 5.075 1.00 94.75 251 ALA A C 1
ATOM 2087 O O . ALA A 1 251 ? -12.410 10.519 4.443 1.00 94.75 251 ALA A O 1
ATOM 2088 N N . ARG A 1 252 ? -11.043 12.277 4.800 1.00 95.38 252 ARG A N 1
ATOM 2089 C CA . ARG A 1 252 ? -11.391 13.034 3.595 1.00 95.38 252 ARG A CA 1
ATOM 2090 C C . ARG A 1 252 ? -10.122 13.387 2.833 1.00 95.38 252 ARG A C 1
ATOM 2092 O O . ARG A 1 252 ? -9.049 13.454 3.433 1.00 95.38 252 ARG A O 1
ATOM 2099 N N . ILE A 1 253 ? -10.255 13.621 1.534 1.00 96.19 253 ILE A N 1
ATOM 2100 C CA . ILE A 1 253 ? -9.124 13.878 0.639 1.00 96.19 253 ILE A CA 1
ATOM 2101 C C . ILE A 1 253 ? -9.181 15.328 0.157 1.00 96.19 253 ILE A C 1
ATOM 2103 O O . ILE A 1 253 ? -10.205 15.763 -0.366 1.00 96.19 253 ILE A O 1
ATOM 2107 N N . GLU A 1 254 ? -8.094 16.071 0.345 1.00 96.69 254 GLU A N 1
ATOM 2108 C CA . GLU A 1 254 ? -7.825 17.329 -0.367 1.00 96.69 254 GLU A CA 1
ATOM 2109 C C . GLU A 1 254 ? -6.838 17.021 -1.506 1.00 96.69 254 GLU A C 1
ATOM 2111 O O . GLU A 1 254 ? -5.939 16.204 -1.313 1.00 96.69 254 GLU A O 1
ATOM 2116 N N . THR A 1 255 ? -7.021 17.617 -2.688 1.00 96.38 255 THR A N 1
ATOM 2117 C CA . THR A 1 255 ? -6.183 17.361 -3.876 1.00 96.38 255 THR A CA 1
ATOM 2118 C C . THR A 1 255 ? -5.671 18.673 -4.458 1.00 96.38 255 THR A C 1
ATOM 2120 O O . THR A 1 255 ? -6.414 19.651 -4.505 1.00 96.38 255 THR A O 1
ATOM 2123 N N . TRP A 1 256 ? -4.417 18.667 -4.900 1.00 95.69 256 TRP A N 1
ATOM 2124 C CA . TRP A 1 256 ? -3.779 19.714 -5.687 1.00 95.69 256 TRP A CA 1
ATOM 2125 C C . TRP A 1 256 ? -3.298 19.090 -6.992 1.00 95.69 256 TRP A C 1
ATOM 2127 O O . TRP A 1 256 ? -2.563 18.104 -6.973 1.00 95.69 256 TRP A O 1
ATOM 2137 N N . GLU A 1 257 ? -3.708 19.674 -8.103 1.00 92.12 257 GLU A N 1
ATOM 2138 C CA . GLU A 1 257 ? -3.378 19.248 -9.461 1.00 92.12 257 GLU A CA 1
ATOM 2139 C C . GLU A 1 257 ? -3.076 20.488 -10.308 1.00 92.12 257 GLU A C 1
ATOM 2141 O O . GLU A 1 257 ? -3.340 21.617 -9.871 1.00 92.12 257 GLU A O 1
ATOM 2146 N N . GLU A 1 258 ? -2.452 20.295 -11.470 1.00 80.88 258 GLU A N 1
ATOM 2147 C CA . GLU A 1 258 ? -2.295 21.391 -12.430 1.00 80.88 258 GLU A CA 1
ATOM 2148 C C . GLU A 1 258 ? -3.687 21.822 -12.958 1.00 80.88 258 GLU A C 1
ATOM 2150 O O . GLU A 1 258 ? -4.583 20.980 -13.028 1.00 80.88 258 GLU A O 1
ATOM 2155 N N . PRO A 1 259 ? -3.911 23.122 -13.238 1.00 63.44 259 PRO A N 1
ATOM 2156 C CA . PRO A 1 259 ? -5.187 23.620 -13.759 1.00 63.44 259 PRO A CA 1
ATOM 2157 C C . PRO A 1 259 ? -5.500 23.161 -15.185 1.00 63.44 259 PRO A C 1
ATOM 2159 O O . PRO A 1 259 ? -4.542 23.011 -15.979 1.00 63.44 259 PRO A O 1
#

pLDDT: mean 92.41, std 7.99, range [47.22, 98.81]

Sequence (259 aa):
MRGRTRCLLTQDENERYALIVHQGDSVVTLFFEDLTLENHYYDYSQIGHFWMKGYEYLRQLEYRIAILRDKLDYLGENSCNANEQELASLAEFPPLNVCCYPAVPEKYRVIRENPWHLTEDASRVFQSIAVEAGDPKLLHRLKDYEQHPTKRRARQIARLLHRNAHAKTVDLLTRKLQKASSAYPSRTFGKAQQTRHLALELLAKKRQKELEKRGIRSELLREEPFTTAQDSIEFKMHLMIWEKGILNRKARIETWEEP